Protein AF-0000000066933731 (afdb_homodimer)

Nearest PDB structures (foldseek):
  3h0v-assembly1_A  TM=4.315E-01  e=3.312E+00  Homo sapiens
  4esq-assembly1_A  TM=1.982E-01  e=7.495E-01  Mycobacterium tuberculosis H37Rv
  1jen-assembly2_C  TM=2.421E-01  e=1.575E+00  Homo sapiens
  3epb-assembly1_A  TM=2.401E-01  e=2.350E+00  Homo sapiens
  3epa-assembly1_A  TM=2.433E-01  e=2.790E+00  Homo sapiens

Structure (mmCIF, N/CA/C/O backbone):
data_AF-0000000066933731-model_v1
#
loop_
_entity.id
_entity.type
_entity.pdbx_description
1 polymer 'Uncharacterized protein'
#
loop_
_atom_site.group_PDB
_atom_site.id
_atom_site.type_symbol
_atom_site.label_atom_id
_atom_site.label_alt_id
_atom_site.label_comp_id
_atom_site.label_asym_id
_atom_site.label_entity_id
_atom_site.label_seq_id
_atom_site.pdbx_PDB_ins_code
_atom_site.Cartn_x
_atom_site.Cartn_y
_atom_site.Cartn_z
_atom_site.occupancy
_atom_site.B_iso_or_equiv
_atom_site.auth_seq_id
_atom_site.auth_comp_id
_atom_site.auth_asym_id
_atom_site.auth_atom_id
_atom_site.pdbx_PDB_model_num
ATOM 1 N N . MET A 1 1 ? 88.062 23.391 -10.117 1 23.89 1 MET A N 1
ATOM 2 C CA . MET A 1 1 ? 87.875 22.625 -8.883 1 23.89 1 MET A CA 1
ATOM 3 C C . MET A 1 1 ? 86.75 21.609 -9.016 1 23.89 1 MET A C 1
ATOM 5 O O . MET A 1 1 ? 85.625 21.953 -9.406 1 23.89 1 MET A O 1
ATOM 9 N N . SER A 1 2 ? 86.938 20.266 -9.242 1 25.58 2 SER A N 1
ATOM 10 C CA . SER A 1 2 ? 86.312 19.156 -9.953 1 25.58 2 SER A CA 1
ATOM 11 C C . SER A 1 2 ? 85.062 18.672 -9.242 1 25.58 2 SER A C 1
ATOM 13 O O . SER A 1 2 ? 84 18.453 -9.875 1 25.58 2 SER A O 1
ATOM 15 N N . ASP A 1 3 ? 85.125 18.172 -7.93 1 26.16 3 ASP A N 1
ATOM 16 C CA . ASP A 1 3 ? 84.812 16.781 -7.621 1 26.16 3 ASP A CA 1
ATOM 17 C C . ASP A 1 3 ? 83.312 16.609 -7.328 1 26.16 3 ASP A C 1
ATOM 19 O O . ASP A 1 3 ? 82.75 15.508 -7.422 1 26.16 3 ASP A O 1
ATOM 23 N N . ASP A 1 4 ? 82.625 17.344 -6.473 1 31.41 4 ASP A N 1
ATOM 24 C CA . ASP A 1 4 ? 81.75 16.891 -5.383 1 31.41 4 ASP A CA 1
ATOM 25 C C . ASP A 1 4 ? 80.375 16.578 -5.895 1 31.41 4 ASP A C 1
ATOM 27 O O . ASP A 1 4 ? 79.375 17.234 -5.496 1 31.41 4 ASP A O 1
ATOM 31 N N . SER A 1 5 ? 80 16.625 -7.16 1 34.44 5 SER A N 1
ATOM 32 C CA . SER A 1 5 ? 78.688 16.594 -7.789 1 34.44 5 SER A CA 1
ATOM 33 C C . SER A 1 5 ? 77.938 15.312 -7.449 1 34.44 5 SER A C 1
ATOM 35 O O . SER A 1 5 ? 76.75 15.133 -7.852 1 34.44 5 SER A O 1
ATOM 37 N N . SER A 1 6 ? 78.75 14.227 -7.07 1 32.62 6 SER A N 1
ATOM 38 C CA . SER A 1 6 ? 78.312 12.836 -7.297 1 32.62 6 SER A CA 1
ATOM 39 C C . SER A 1 6 ? 77.125 12.469 -6.469 1 32.62 6 SER A C 1
ATOM 41 O O . SER A 1 6 ? 76.438 11.469 -6.75 1 32.62 6 SER A O 1
ATOM 43 N N . TYR A 1 7 ? 77.062 12.922 -5.168 1 32.31 7 TYR A N 1
ATOM 44 C CA . TYR A 1 7 ? 76.438 12.164 -4.078 1 32.31 7 TYR A CA 1
ATOM 45 C C . TYR A 1 7 ? 74.938 12.094 -4.223 1 32.31 7 TYR A C 1
ATOM 47 O O . TYR A 1 7 ? 74.25 11.367 -3.48 1 32.31 7 TYR A O 1
ATOM 55 N N . LEU A 1 8 ? 74.188 13.016 -4.887 1 32.25 8 LEU A N 1
ATOM 56 C CA . LEU A 1 8 ? 72.75 13.227 -4.664 1 32.25 8 LEU A CA 1
ATOM 57 C C . LEU A 1 8 ? 71.938 12.062 -5.199 1 32.25 8 LEU A C 1
ATOM 59 O O . LEU A 1 8 ? 70.75 11.898 -4.844 1 32.25 8 LEU A O 1
ATOM 63 N N . SER A 1 9 ? 72.375 11.367 -6.277 1 28.97 9 SER A N 1
ATOM 64 C CA . SER A 1 9 ? 71.5 10.594 -7.09 1 28.97 9 SER A CA 1
ATOM 65 C C . SER A 1 9 ? 70.938 9.391 -6.316 1 28.97 9 SER A C 1
ATOM 67 O O . SER A 1 9 ? 70 8.727 -6.766 1 28.97 9 SER A O 1
ATOM 69 N N . PHE A 1 10 ? 71.75 8.766 -5.488 1 27.58 10 PHE A N 1
ATOM 70 C CA . PHE A 1 10 ? 71.625 7.34 -5.223 1 27.58 10 PHE A CA 1
ATOM 71 C C . PHE A 1 10 ? 70.312 7.047 -4.512 1 27.58 10 PHE A C 1
ATOM 73 O O . PHE A 1 10 ? 69.688 6.004 -4.734 1 27.58 10 PHE A O 1
ATOM 80 N N . LEU A 1 11 ? 70.062 7.754 -3.385 1 31.59 11 LEU A N 1
ATOM 81 C CA . LEU A 1 11 ? 69.312 7.227 -2.258 1 31.59 11 LEU A CA 1
ATOM 82 C C . LEU A 1 11 ? 67.875 6.953 -2.656 1 31.59 11 LEU A C 1
ATOM 84 O O . LEU A 1 11 ? 67 6.797 -1.795 1 31.59 11 LEU A O 1
ATOM 88 N N . GLU A 1 12 ? 67.312 6.852 -3.945 1 25.39 12 GLU A N 1
ATOM 89 C CA . GLU A 1 12 ? 66.062 6.555 -4.547 1 25.39 12 GLU A CA 1
ATOM 90 C C . GLU A 1 12 ? 65.562 5.16 -4.156 1 25.39 12 GLU A C 1
ATOM 92 O O . GLU A 1 12 ? 64.375 4.957 -3.922 1 25.39 12 GLU A O 1
ATOM 97 N N . LYS A 1 13 ? 66.375 4.098 -4.512 1 28.25 13 LYS A N 1
ATOM 98 C CA . LYS A 1 13 ? 65.812 2.811 -4.855 1 28.25 13 LYS A CA 1
ATOM 99 C C . LYS A 1 13 ? 65.25 2.119 -3.619 1 28.25 13 LYS A C 1
ATOM 101 O O . LYS A 1 13 ? 64.5 1.154 -3.734 1 28.25 13 LYS A O 1
ATOM 106 N N . ALA A 1 14 ? 65.875 2.236 -2.48 1 25.55 14 ALA A N 1
ATOM 107 C CA . ALA A 1 14 ? 65.938 1.062 -1.616 1 25.55 14 ALA A CA 1
ATOM 108 C C . ALA A 1 14 ? 64.562 0.652 -1.141 1 25.55 14 ALA A C 1
ATOM 110 O O . ALA A 1 14 ? 64.312 -0.514 -0.812 1 25.55 14 ALA A O 1
ATOM 111 N N . ASN A 1 15 ? 63.844 1.474 -0.437 1 27.91 15 ASN A N 1
ATOM 112 C CA . ASN A 1 15 ? 62.938 0.948 0.578 1 27.91 15 ASN A CA 1
ATOM 113 C C . ASN A 1 15 ? 61.812 0.162 -0.049 1 27.91 15 ASN A C 1
ATOM 115 O O . ASN A 1 15 ? 60.781 0.737 -0.402 1 27.91 15 ASN A O 1
ATOM 119 N N . ALA A 1 16 ? 62.156 -0.701 -0.909 1 26.31 16 ALA A N 1
ATOM 120 C CA . ALA A 1 16 ? 61.281 -1.605 -1.653 1 26.31 16 ALA A CA 1
ATOM 121 C C . ALA A 1 16 ? 60.594 -2.604 -0.721 1 26.31 16 ALA A C 1
ATOM 123 O O . ALA A 1 16 ? 61.25 -3.52 -0.206 1 26.31 16 ALA A O 1
ATOM 124 N N . ASN A 1 17 ? 60.094 -2.244 0.545 1 27.77 17 ASN A N 1
ATOM 125 C CA . ASN A 1 17 ? 59.469 -3.33 1.302 1 27.77 17 ASN A CA 1
ATOM 126 C C . ASN A 1 17 ? 58.656 -4.242 0.404 1 27.77 17 ASN A C 1
ATOM 128 O O . ASN A 1 17 ? 57.812 -3.768 -0.363 1 27.77 17 ASN A O 1
ATOM 132 N N . PRO A 1 18 ? 59.094 -5.512 0.264 1 26.67 18 PRO A N 1
ATOM 133 C CA . PRO A 1 18 ? 58.531 -6.645 -0.482 1 26.67 18 PRO A CA 1
ATOM 134 C C . PRO A 1 18 ? 57.094 -6.938 -0.115 1 26.67 18 PRO A C 1
ATOM 136 O O . PRO A 1 18 ? 56.594 -8.016 -0.423 1 26.67 18 PRO A O 1
ATOM 139 N N . LYS A 1 19 ? 56.562 -6.207 0.899 1 25.7 19 LYS A N 1
ATOM 140 C CA . LYS A 1 19 ? 55.344 -6.887 1.278 1 25.7 19 LYS A CA 1
ATOM 141 C C . LYS A 1 19 ? 54.594 -7.398 0.049 1 25.7 19 LYS A C 1
ATOM 143 O O . LYS A 1 19 ? 54.125 -6.609 -0.786 1 25.7 19 LYS A O 1
ATOM 148 N N . ALA A 1 20 ? 54.969 -8.547 -0.394 1 23.16 20 ALA A N 1
ATOM 149 C CA . ALA A 1 20 ? 54.5 -9.57 -1.312 1 23.16 20 ALA A CA 1
ATOM 150 C C . ALA A 1 20 ? 52.969 -9.648 -1.307 1 23.16 20 ALA A C 1
ATOM 152 O O . ALA A 1 20 ? 52.312 -9.273 -0.323 1 23.16 20 ALA A O 1
ATOM 153 N N . GLY A 1 21 ? 52.312 -10.172 -2.52 1 23.02 21 GLY A N 1
ATOM 154 C CA . GLY A 1 21 ? 51.125 -10.227 -3.367 1 23.02 21 GLY A CA 1
ATOM 155 C C . GLY A 1 21 ? 50.031 -11.094 -2.797 1 23.02 21 GLY A C 1
ATOM 156 O O . GLY A 1 21 ? 49.094 -11.5 -3.518 1 23.02 21 GLY A O 1
ATOM 157 N N . GLN A 1 22 ? 50.344 -11.625 -1.582 1 24.38 22 GLN A N 1
ATOM 158 C CA . GLN A 1 22 ? 49.438 -12.75 -1.413 1 24.38 22 GLN A CA 1
ATOM 159 C C . GLN A 1 22 ? 48 -12.328 -1.632 1 24.38 22 GLN A C 1
ATOM 161 O O . GLN A 1 22 ? 47.5 -11.43 -0.948 1 24.38 22 GLN A O 1
ATOM 166 N N . THR A 1 23 ? 47.688 -12.383 -2.875 1 23.38 23 THR A N 1
ATOM 167 C CA . THR A 1 23 ? 46.281 -12.25 -3.314 1 23.38 23 THR A CA 1
ATOM 168 C C . THR A 1 23 ? 45.375 -13.109 -2.451 1 23.38 23 THR A C 1
ATOM 170 O O . THR A 1 23 ? 45.531 -14.328 -2.369 1 23.38 23 THR A O 1
ATOM 173 N N . LEU A 1 24 ? 45.375 -12.828 -1.158 1 22.88 24 LEU A N 1
ATOM 174 C CA . LEU A 1 24 ? 44.312 -13.523 -0.436 1 22.88 24 LEU A CA 1
ATOM 175 C C . LEU A 1 24 ? 43.062 -13.672 -1.31 1 22.88 24 LEU A C 1
ATOM 177 O O . LEU A 1 24 ? 42.562 -12.688 -1.85 1 22.88 24 LEU A O 1
ATOM 181 N N . ALA A 1 25 ? 43 -14.805 -1.928 1 21.58 25 ALA A N 1
ATOM 182 C CA . ALA A 1 25 ? 41.844 -15.414 -2.602 1 21.58 25 ALA A CA 1
ATOM 183 C C . ALA A 1 25 ? 40.594 -15.258 -1.774 1 21.58 25 ALA A C 1
ATOM 185 O O . ALA A 1 25 ? 40.5 -15.727 -0.638 1 21.58 25 ALA A O 1
ATOM 186 N N . GLU A 1 26 ? 40.031 -14.062 -1.736 1 23.59 26 GLU A N 1
ATOM 187 C CA . GLU A 1 26 ? 38.688 -13.906 -1.22 1 23.59 26 GLU A CA 1
ATOM 188 C C . GLU A 1 26 ? 37.812 -15.117 -1.568 1 23.59 26 GLU A C 1
ATOM 190 O O . GLU A 1 26 ? 37.688 -15.484 -2.738 1 23.59 26 GLU A O 1
ATOM 195 N N . SER A 1 27 ? 37.938 -16.141 -0.824 1 24.11 27 SER A N 1
ATOM 196 C CA . SER A 1 27 ? 37.031 -17.281 -0.911 1 24.11 27 SER A CA 1
ATOM 197 C C . SER A 1 27 ? 35.625 -16.828 -1.26 1 24.11 27 SER A C 1
ATOM 199 O O . SER A 1 27 ? 35.062 -15.945 -0.608 1 24.11 27 SER A O 1
ATOM 201 N N . GLU A 1 28 ? 35.312 -16.984 -2.539 1 25.2 28 GLU A N 1
ATOM 202 C CA . GLU A 1 28 ? 34 -17 -3.18 1 25.2 28 GLU A CA 1
ATOM 203 C C . GLU A 1 28 ? 32.969 -17.766 -2.338 1 25.2 28 GLU A C 1
ATOM 205 O O . GLU A 1 28 ? 33.094 -18.984 -2.182 1 25.2 28 GLU A O 1
ATOM 210 N N . SER A 1 29 ? 32.875 -17.359 -1.093 1 23.75 29 SER A N 1
ATOM 211 C CA . SER A 1 29 ? 31.734 -18.016 -0.453 1 23.75 29 SER A CA 1
ATOM 212 C C . SER A 1 29 ? 30.609 -18.281 -1.453 1 23.75 29 SER A C 1
ATOM 214 O O . SER A 1 29 ? 30.203 -17.391 -2.191 1 23.75 29 SER A O 1
ATOM 216 N N . THR A 1 30 ? 30.562 -19.516 -1.858 1 25.48 30 THR A N 1
ATOM 217 C CA . THR A 1 30 ? 29.531 -20.203 -2.625 1 25.48 30 THR A CA 1
ATOM 218 C C . THR A 1 30 ? 28.141 -19.766 -2.18 1 25.48 30 THR A C 1
ATOM 220 O O . THR A 1 30 ? 27.672 -20.172 -1.115 1 25.48 30 THR A O 1
ATOM 223 N N . SER A 1 31 ? 27.969 -18.484 -2.033 1 24.88 31 SER A N 1
ATOM 224 C CA . SER A 1 31 ? 26.578 -18.078 -1.953 1 24.88 31 SER A CA 1
ATOM 225 C C . SER A 1 31 ? 25.703 -18.922 -2.863 1 24.88 31 SER A C 1
ATOM 227 O O . SER A 1 31 ? 25.922 -18.984 -4.074 1 24.88 31 SER A O 1
ATOM 229 N N . GLN A 1 32 ? 25.312 -20.031 -2.334 1 23.52 32 GLN A N 1
ATOM 230 C CA . GLN A 1 32 ? 24.266 -20.781 -3.021 1 23.52 32 GLN A CA 1
ATOM 231 C C . GLN A 1 32 ? 23.297 -19.859 -3.754 1 23.52 32 GLN A C 1
ATOM 233 O O . GLN A 1 32 ? 22.703 -18.969 -3.146 1 23.52 32 GLN A O 1
ATOM 238 N N . ARG A 1 33 ? 23.578 -19.578 -4.957 1 26.7 33 ARG A N 1
ATOM 239 C CA . ARG A 1 33 ? 22.672 -19.031 -5.957 1 26.7 33 ARG A CA 1
ATOM 240 C C . ARG A 1 33 ? 21.25 -19.531 -5.746 1 26.7 33 ARG A C 1
ATOM 242 O O . ARG A 1 33 ? 20.969 -20.719 -5.961 1 26.7 33 ARG A O 1
ATOM 249 N N . ARG A 1 34 ? 20.703 -19.156 -4.625 1 26.27 34 ARG A N 1
ATOM 250 C CA . ARG A 1 34 ? 19.266 -19.359 -4.738 1 26.27 34 ARG A CA 1
ATOM 251 C C . ARG A 1 34 ? 18.797 -19.172 -6.176 1 26.27 34 ARG A C 1
ATOM 253 O O . ARG A 1 34 ? 19.016 -18.125 -6.777 1 26.27 34 ARG A O 1
ATOM 260 N N . SER A 1 35 ? 18.922 -20.125 -6.852 1 28.41 35 SER A N 1
ATOM 261 C CA . SER A 1 35 ? 18.172 -20.078 -8.109 1 28.41 35 SER A CA 1
ATOM 262 C C . SER A 1 35 ? 16.812 -19.438 -7.914 1 28.41 35 SER A C 1
ATOM 264 O O . SER A 1 35 ? 15.844 -20.125 -7.555 1 28.41 35 SER A O 1
ATOM 266 N N . ARG A 1 36 ? 16.625 -18.562 -6.969 1 31.52 36 ARG A N 1
ATOM 267 C CA . ARG A 1 36 ? 15.469 -17.719 -7.238 1 31.52 36 ARG A CA 1
ATOM 268 C C . ARG A 1 36 ? 15.297 -17.484 -8.734 1 31.52 36 ARG A C 1
ATOM 270 O O . ARG A 1 36 ? 16.203 -16.969 -9.398 1 31.52 36 ARG A O 1
ATOM 277 N N . LEU A 1 37 ? 14.656 -18.156 -9.375 1 35.34 37 LEU A N 1
ATOM 278 C CA . LEU A 1 37 ? 14.234 -17.5 -10.609 1 35.34 37 LEU A CA 1
ATOM 279 C C . LEU A 1 37 ? 13.969 -16.016 -10.375 1 35.34 37 LEU A C 1
ATOM 281 O O . LEU A 1 37 ? 13.297 -15.648 -9.414 1 35.34 37 LEU A O 1
ATOM 285 N N . ASP A 1 38 ? 14.891 -15.086 -10.359 1 35.91 38 ASP A N 1
ATOM 286 C CA . ASP A 1 38 ? 14.516 -13.688 -10.547 1 35.91 38 ASP A CA 1
ATOM 287 C C . ASP A 1 38 ? 13.055 -13.562 -10.969 1 35.91 38 ASP A C 1
ATOM 289 O O . ASP A 1 38 ? 12.617 -14.219 -11.922 1 35.91 38 ASP A O 1
ATOM 293 N N . PRO A 1 39 ? 12.086 -13.469 -10.156 1 37.56 39 PRO A N 1
ATOM 294 C CA . PRO A 1 39 ? 10.938 -13.047 -10.961 1 37.56 39 PRO A CA 1
ATOM 295 C C . PRO A 1 39 ? 11.344 -12.461 -12.312 1 37.56 39 PRO A C 1
ATOM 297 O O . PRO A 1 39 ? 10.539 -11.812 -12.977 1 37.56 39 PRO A O 1
ATOM 300 N N . THR A 1 40 ? 12.555 -11.922 -12.516 1 35.94 40 THR A N 1
ATOM 301 C CA . THR A 1 40 ? 13.039 -11.344 -13.766 1 35.94 40 THR A CA 1
ATOM 302 C C . THR A 1 40 ? 12.586 -12.172 -14.961 1 35.94 40 THR A C 1
ATOM 304 O O . THR A 1 40 ? 11.953 -11.656 -15.875 1 35.94 40 THR A O 1
ATOM 307 N N . SER A 1 41 ? 13.758 -12.625 -15.867 1 38.88 41 SER A N 1
ATOM 308 C CA . SER A 1 41 ? 13.93 -12.992 -17.266 1 38.88 41 SER A CA 1
ATOM 309 C C . SER A 1 41 ? 13.438 -14.406 -17.531 1 38.88 41 SER A C 1
ATOM 311 O O . SER A 1 41 ? 14.172 -15.375 -17.312 1 38.88 41 SER A O 1
ATOM 313 N N . SER A 1 42 ? 12.672 -15.141 -16.719 1 42.25 42 SER A N 1
ATOM 314 C CA . SER A 1 42 ? 12.211 -16.312 -17.438 1 42.25 42 SER A CA 1
ATOM 315 C C . SER A 1 42 ? 12.375 -16.156 -18.953 1 42.25 42 SER A C 1
ATOM 317 O O . SER A 1 42 ? 11.922 -15.164 -19.531 1 42.25 42 SER A O 1
ATOM 319 N N . SER A 1 43 ? 13.43 -16.484 -19.25 1 48.56 43 SER A N 1
ATOM 320 C CA . SER A 1 43 ? 13.562 -16.562 -20.703 1 48.56 43 SER A CA 1
ATOM 321 C C . SER A 1 43 ? 12.219 -16.828 -21.359 1 48.56 43 SER A C 1
ATOM 323 O O . SER A 1 43 ? 11.484 -17.734 -20.953 1 48.56 43 SER A O 1
ATOM 325 N N . SER A 1 44 ? 11.586 -15.703 -21.656 1 62.09 44 SER A N 1
ATOM 326 C CA . SER A 1 44 ? 10.398 -15.773 -22.516 1 62.09 44 SER A CA 1
ATOM 327 C C . SER A 1 44 ? 10.297 -17.125 -23.203 1 62.09 44 SER A C 1
ATOM 329 O O . SER A 1 44 ? 9.195 -17.641 -23.422 1 62.09 44 SER A O 1
ATOM 331 N N . ASP A 1 45 ? 11.516 -17.781 -23.219 1 75.62 45 ASP A N 1
ATOM 332 C CA . ASP A 1 45 ? 11.414 -19 -24 1 75.62 45 ASP A CA 1
ATOM 333 C C . ASP A 1 45 ? 10.953 -20.172 -23.141 1 75.62 45 ASP A C 1
ATOM 335 O O . ASP A 1 45 ? 10.32 -21.109 -23.641 1 75.62 45 ASP A O 1
ATOM 339 N N . ALA A 1 46 ? 11.18 -20.062 -21.781 1 83.56 46 ALA A N 1
ATOM 340 C CA . ALA A 1 46 ? 10.852 -21.188 -20.922 1 83.56 46 ALA A CA 1
ATOM 341 C C . ALA A 1 46 ? 9.406 -21.109 -20.438 1 83.56 46 ALA A C 1
ATOM 343 O O . ALA A 1 46 ? 8.852 -22.094 -19.953 1 83.56 46 ALA A O 1
ATOM 344 N N . LEU A 1 47 ? 8.867 -20.016 -20.75 1 90.94 47 LEU A N 1
ATOM 345 C CA . LEU A 1 47 ? 7.488 -19.844 -20.281 1 90.94 47 LEU A CA 1
ATOM 346 C C . LEU A 1 47 ? 6.52 -20.594 -21.188 1 90.94 47 LEU A C 1
ATOM 348 O O . LEU A 1 47 ? 6.66 -20.562 -22.422 1 90.94 47 LEU A O 1
ATOM 352 N N . PRO A 1 48 ? 5.625 -21.297 -20.516 1 92.81 48 PRO A N 1
ATOM 353 C CA . PRO A 1 48 ? 4.551 -21.828 -21.344 1 92.81 48 PRO A CA 1
ATOM 354 C C . PRO A 1 48 ? 3.867 -20.75 -22.188 1 92.81 48 PRO A C 1
ATOM 356 O O . PRO A 1 48 ? 3.812 -19.594 -21.781 1 92.81 48 PRO A O 1
ATOM 359 N N . ALA A 1 49 ? 3.352 -21.203 -23.328 1 92.25 49 ALA A N 1
ATOM 360 C CA . ALA A 1 49 ? 2.773 -20.281 -24.312 1 92.25 49 ALA A CA 1
ATOM 361 C C . ALA A 1 49 ? 1.656 -19.453 -23.688 1 92.25 49 ALA A C 1
ATOM 363 O O . ALA A 1 49 ? 1.518 -18.266 -24 1 92.25 49 ALA A O 1
ATOM 364 N N . SER A 1 50 ? 0.836 -20.016 -22.828 1 94.94 50 SER A N 1
ATOM 365 C CA . SER A 1 50 ? -0.322 -19.328 -22.25 1 94.94 50 SER A CA 1
ATOM 366 C C . SER A 1 50 ? 0.105 -18.188 -21.344 1 94.94 50 SER A C 1
ATOM 368 O O . SER A 1 50 ? -0.697 -17.297 -21.047 1 94.94 50 SER A O 1
ATOM 370 N N . LEU A 1 51 ? 1.361 -18.156 -20.938 1 96.38 51 LEU A N 1
ATOM 371 C CA . LEU A 1 51 ? 1.806 -17.141 -20 1 96.38 51 LEU A CA 1
ATOM 372 C C . LEU A 1 51 ? 2.682 -16.094 -20.688 1 96.38 51 LEU A C 1
ATOM 374 O O . LEU A 1 51 ? 3.131 -15.133 -20.047 1 96.38 51 LEU A O 1
ATOM 378 N N . LYS A 1 52 ? 3 -16.281 -21.938 1 92.62 52 LYS A N 1
ATOM 379 C CA . LYS A 1 52 ? 3.799 -15.32 -22.703 1 92.62 52 LYS A CA 1
ATOM 380 C C . LYS A 1 52 ? 2.982 -14.086 -23.062 1 92.62 52 LYS A C 1
ATOM 382 O O . LYS A 1 52 ? 3.537 -13 -23.25 1 92.62 52 LYS A O 1
ATOM 387 N N . ALA A 1 53 ? 1.605 -14.227 -23.125 1 90.69 53 ALA A N 1
ATOM 388 C CA . ALA A 1 53 ? 0.732 -13.102 -23.453 1 90.69 53 ALA A CA 1
ATOM 389 C C . ALA A 1 53 ? -0.399 -12.977 -22.438 1 90.69 53 ALA A C 1
ATOM 391 O O . ALA A 1 53 ? -1.547 -13.312 -22.719 1 90.69 53 ALA A O 1
ATOM 392 N N . LEU A 1 54 ? -0.012 -12.375 -21.328 1 95.81 54 LEU A N 1
ATOM 393 C CA . LEU A 1 54 ? -1.022 -12.219 -20.297 1 95.81 54 LEU A CA 1
ATOM 394 C C . LEU A 1 54 ? -1.94 -11.039 -20.594 1 95.81 54 LEU A C 1
ATOM 396 O O . LEU A 1 54 ? -1.539 -10.102 -21.281 1 95.81 54 LEU A O 1
ATOM 400 N N . PRO A 1 55 ? -3.205 -11.195 -20.141 1 95.62 55 PRO A N 1
ATOM 401 C CA . PRO A 1 55 ? -4.086 -10.031 -20.297 1 95.62 55 PRO A CA 1
ATOM 402 C C . PRO A 1 55 ? -3.539 -8.781 -19.625 1 95.62 55 PRO A C 1
ATOM 404 O O . PRO A 1 55 ? -2.799 -8.867 -18.641 1 95.62 55 PRO A O 1
ATOM 407 N N . ASP A 1 56 ? -3.994 -7.676 -20.234 1 95.12 56 ASP A N 1
ATOM 408 C CA . ASP A 1 56 ? -3.578 -6.387 -19.688 1 95.12 56 ASP A CA 1
ATOM 409 C C . ASP A 1 56 ? -4.504 -5.953 -18.547 1 95.12 56 ASP A C 1
ATOM 411 O O . ASP A 1 56 ? -5.266 -4.992 -18.703 1 95.12 56 ASP A O 1
ATOM 415 N N . VAL A 1 57 ? -4.547 -6.652 -17.453 1 96.69 57 VAL A N 1
ATOM 416 C CA . VAL A 1 57 ? -5.32 -6.332 -16.266 1 96.69 57 VAL A CA 1
ATOM 417 C C . VAL A 1 57 ? -4.387 -6.195 -15.062 1 96.69 57 VAL A C 1
ATOM 419 O O . VAL A 1 57 ? -3.318 -6.809 -15.023 1 96.69 57 VAL A O 1
ATOM 422 N N . THR A 1 58 ? -4.797 -5.383 -14.164 1 96.75 58 THR A N 1
ATOM 423 C CA . THR A 1 58 ? -4.035 -5.195 -12.93 1 96.75 58 THR A CA 1
ATOM 424 C C . THR A 1 58 ? -4.852 -5.637 -11.719 1 96.75 58 THR A C 1
ATOM 426 O O . THR A 1 58 ? -6.086 -5.566 -11.734 1 96.75 58 THR A O 1
ATOM 429 N N . TYR A 1 59 ? -4.168 -6.117 -10.75 1 97.06 59 TYR A N 1
ATOM 430 C CA . TYR A 1 59 ? -4.789 -6.344 -9.453 1 97.06 59 TYR A CA 1
ATOM 431 C C . TYR A 1 59 ? -4.871 -5.051 -8.648 1 97.06 59 TYR A C 1
ATOM 433 O O . TYR A 1 59 ? -3.865 -4.355 -8.484 1 97.06 59 TYR A O 1
ATOM 441 N N . THR A 1 60 ? -6.055 -4.723 -8.188 1 94.5 60 THR A N 1
ATOM 442 C CA . THR A 1 60 ? -6.266 -3.516 -7.395 1 94.5 60 THR A CA 1
ATOM 443 C C . THR A 1 60 ? -6.445 -3.859 -5.918 1 94.5 60 THR A C 1
ATOM 445 O O . THR A 1 60 ? -7.402 -4.547 -5.551 1 94.5 60 THR A O 1
ATOM 448 N N . SER A 1 61 ? -5.523 -3.35 -5.051 1 93.5 61 SER A N 1
ATOM 449 C CA . SER A 1 61 ? -5.637 -3.469 -3.6 1 93.5 61 SER A CA 1
ATOM 450 C C . SER A 1 61 ? -5.957 -2.125 -2.957 1 93.5 61 SER A C 1
ATOM 452 O O . SER A 1 61 ? -5.559 -1.075 -3.469 1 93.5 61 SER A O 1
ATOM 454 N N . GLU A 1 62 ? -6.793 -2.166 -1.934 1 90.12 62 GLU A N 1
ATOM 455 C CA . GLU A 1 62 ? -7.188 -0.964 -1.207 1 90.12 62 GLU A CA 1
ATOM 456 C C . GLU A 1 62 ? -6.699 -1.006 0.238 1 90.12 62 GLU A C 1
ATOM 458 O O . GLU A 1 62 ? -6.68 -2.068 0.861 1 90.12 62 GLU A O 1
ATOM 463 N N . THR A 1 63 ? -6.242 0.114 0.76 1 91.06 63 THR A N 1
ATOM 464 C CA . THR A 1 63 ? -5.895 0.281 2.166 1 91.06 63 THR A CA 1
ATOM 465 C C . THR A 1 63 ? -6.633 1.474 2.77 1 91.06 63 THR A C 1
ATOM 467 O O . THR A 1 63 ? -6.812 2.498 2.107 1 91.06 63 THR A O 1
ATOM 470 N N . ASP A 1 64 ? -7.094 1.221 3.959 1 93.31 64 ASP A N 1
ATOM 471 C CA . ASP A 1 64 ? -7.762 2.287 4.699 1 93.31 64 ASP A CA 1
ATOM 472 C C . ASP A 1 64 ? -6.945 2.709 5.914 1 93.31 64 ASP A C 1
ATOM 474 O O . ASP A 1 64 ? -6.445 1.862 6.66 1 93.31 64 ASP A O 1
ATOM 478 N N . SER A 1 65 ? -6.793 4.016 6.086 1 95.19 65 SER A N 1
ATOM 479 C CA . SER A 1 65 ? -6.074 4.543 7.242 1 95.19 65 SER A CA 1
ATOM 480 C C . SER A 1 65 ? -6.852 5.672 7.906 1 95.19 65 SER A C 1
ATOM 482 O O . SER A 1 65 ? -7.441 6.512 7.223 1 95.19 65 SER A O 1
ATOM 484 N N . PRO A 1 66 ? -6.875 5.652 9.219 1 95.81 66 PRO A N 1
ATOM 485 C CA . PRO A 1 66 ? -7.551 6.746 9.914 1 95.81 66 PRO A CA 1
ATOM 486 C C . PRO A 1 66 ? -6.766 8.055 9.867 1 95.81 66 PRO A C 1
ATOM 488 O O . PRO A 1 66 ? -5.602 8.062 9.461 1 95.81 66 PRO A O 1
ATOM 491 N N . PHE A 1 67 ? -7.477 9.109 10.195 1 97.69 67 PHE A N 1
ATOM 492 C CA . PHE A 1 67 ? -6.809 10.375 10.469 1 97.69 67 PHE A CA 1
ATOM 493 C C . PHE A 1 67 ? -6.441 10.477 11.945 1 97.69 67 PHE A C 1
ATOM 495 O O . PHE A 1 67 ? -7.289 10.289 12.812 1 97.69 67 PHE A O 1
ATOM 502 N N . GLU A 1 68 ? -5.223 10.773 12.148 1 96.75 68 GLU A N 1
ATOM 503 C CA . GLU A 1 68 ? -4.719 10.914 13.508 1 96.75 68 GLU A CA 1
ATOM 504 C C . GLU A 1 68 ? -4.211 12.328 13.773 1 96.75 68 GLU A C 1
ATOM 506 O O . GLU A 1 68 ? -3.545 12.922 12.922 1 96.75 68 GLU A O 1
ATOM 511 N N . PRO A 1 69 ? -4.52 12.852 14.914 1 97.5 69 PRO A N 1
ATOM 512 C CA . PRO A 1 69 ? -4.031 14.195 15.203 1 97.5 69 PRO A CA 1
ATOM 513 C C . PRO A 1 69 ? -2.508 14.266 15.32 1 97.5 69 PRO A C 1
ATOM 515 O O . PRO A 1 69 ? -1.879 13.297 15.758 1 97.5 69 PRO A O 1
ATOM 518 N N . VAL A 1 70 ? -1.944 15.406 14.922 1 96.69 70 VAL A N 1
ATOM 519 C CA . VAL A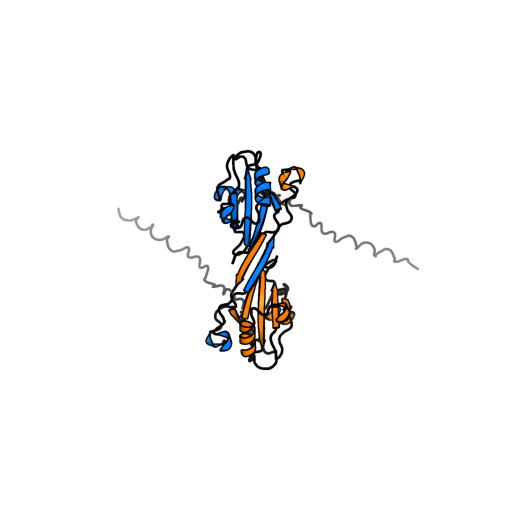 1 70 ? -0.507 15.633 15.039 1 96.69 70 VAL A CA 1
ATOM 520 C C . VAL A 1 70 ? -0.241 17.094 15.391 1 96.69 70 VAL A C 1
ATOM 522 O O . VAL A 1 70 ? -1.04 17.969 15.062 1 96.69 70 VAL A O 1
ATOM 525 N N . LEU A 1 71 ? 0.855 17.328 16.016 1 95 71 LEU A N 1
ATOM 526 C CA . LEU A 1 71 ? 1.309 18.672 16.328 1 95 71 LEU A CA 1
ATOM 527 C C . LEU A 1 71 ? 2.83 18.766 16.266 1 95 71 LEU A C 1
ATOM 529 O O . LE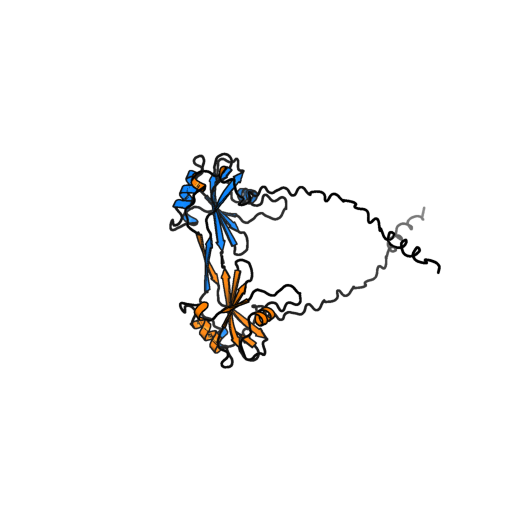U A 1 71 ? 3.527 17.797 16.594 1 95 71 LEU A O 1
ATOM 533 N N . PHE A 1 72 ? 3.354 19.875 15.891 1 94.38 72 PHE A N 1
ATOM 534 C CA . PHE A 1 72 ? 4.777 20.188 15.836 1 94.38 72 PHE A CA 1
ATOM 535 C C . PHE A 1 72 ? 5.055 21.547 16.469 1 94.38 72 PHE A C 1
ATOM 537 O O . PHE A 1 72 ? 4.281 22.5 16.281 1 94.38 72 PHE A O 1
ATOM 544 N N . ASN A 1 73 ? 6.113 21.562 17.141 1 93.12 73 ASN A N 1
ATOM 545 C CA . ASN A 1 73 ? 6.555 22.891 17.547 1 93.12 73 ASN A CA 1
ATOM 546 C C . ASN A 1 73 ? 6.91 23.75 16.344 1 93.12 73 ASN A C 1
ATOM 548 O O . ASN A 1 73 ? 7.68 23.328 15.477 1 93.12 73 ASN A O 1
ATOM 552 N N . TYR A 1 74 ? 6.363 24.844 16.344 1 93.5 74 TYR A N 1
ATOM 553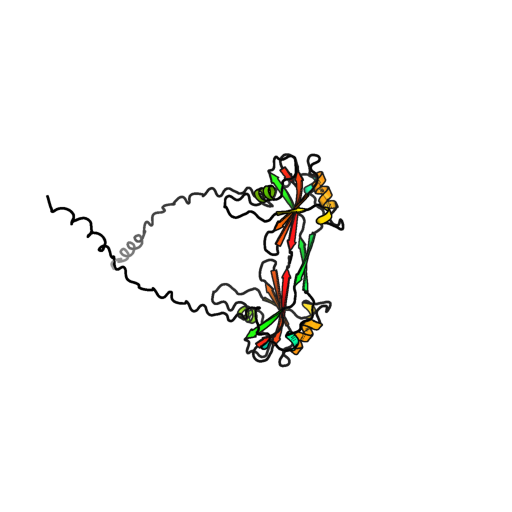 C CA . TYR A 1 74 ? 6.527 25.719 15.195 1 93.5 74 TYR A CA 1
ATOM 554 C C . TYR A 1 74 ? 6.203 27.172 15.555 1 93.5 74 TYR A C 1
ATOM 556 O O . TYR A 1 74 ? 5.172 27.453 16.172 1 93.5 74 TYR A O 1
ATOM 564 N N . SER A 1 75 ? 7.055 28.141 15.18 1 92.69 75 SER A N 1
ATOM 565 C CA . SER A 1 75 ? 6.883 29.531 15.594 1 92.69 75 SER A CA 1
ATOM 566 C C . SER A 1 75 ? 6.516 30.422 14.414 1 92.69 75 SER A C 1
ATOM 568 O O . SER A 1 75 ? 6.312 31.625 14.578 1 92.69 75 SER A O 1
ATOM 570 N N . GLY A 1 76 ? 6.414 29.828 13.289 1 92.62 76 GLY A N 1
ATOM 571 C CA . GLY A 1 76 ? 6.074 30.625 12.117 1 92.62 76 GLY A CA 1
ATOM 572 C C . GLY A 1 76 ? 4.609 31.016 12.07 1 92.62 76 GLY A C 1
ATOM 573 O O . GLY A 1 76 ? 3.766 30.359 12.695 1 92.62 76 GLY A O 1
ATOM 574 N N . SER A 1 77 ? 4.34 32.125 11.289 1 93.5 77 SER A N 1
ATOM 575 C CA . SER A 1 77 ? 2.969 32.594 11.133 1 93.5 77 SER A CA 1
ATOM 576 C C . SER A 1 77 ? 2.32 32 9.875 1 93.5 77 SER A C 1
ATOM 578 O O . SER A 1 77 ? 1.098 32.062 9.727 1 93.5 77 SER A O 1
ATOM 580 N N . GLU A 1 78 ? 3.105 31.594 8.961 1 96.25 78 GLU A N 1
ATOM 581 C CA . GLU A 1 78 ? 2.639 30.938 7.746 1 96.25 78 GLU A CA 1
ATOM 582 C C . GLU A 1 78 ? 3.008 29.469 7.742 1 96.25 78 GLU A C 1
ATOM 584 O O . GLU A 1 78 ? 3.908 29.047 8.469 1 96.25 78 GLU A O 1
ATOM 589 N N . LEU A 1 79 ? 2.279 28.75 6.922 1 98.19 79 LEU A N 1
ATOM 590 C CA . LEU A 1 79 ? 2.609 27.344 6.793 1 98.19 79 LEU A CA 1
ATOM 591 C C . LEU A 1 79 ? 3.994 27.156 6.184 1 98.19 79 LEU A C 1
ATOM 593 O O . LEU A 1 79 ? 4.371 27.891 5.262 1 98.19 79 LEU A O 1
ATOM 597 N N . PRO A 1 80 ? 4.742 26.234 6.645 1 97.56 80 PRO A N 1
ATOM 598 C CA . PRO A 1 80 ? 6.109 26.062 6.152 1 97.56 80 PRO A CA 1
ATOM 599 C C . PRO A 1 80 ? 6.152 25.562 4.711 1 97.56 80 PRO A C 1
ATOM 601 O O . PRO A 1 80 ? 5.215 24.906 4.25 1 97.56 80 PRO A O 1
ATOM 604 N N . LYS A 1 81 ? 7.289 25.875 4.078 1 97.25 81 LYS A N 1
ATOM 605 C CA . LYS A 1 81 ? 7.582 25.25 2.791 1 97.25 81 LYS A CA 1
ATOM 606 C C . LYS A 1 81 ? 7.957 23.781 2.967 1 97.25 81 LYS A C 1
ATOM 608 O O . LYS A 1 81 ? 8.273 23.344 4.074 1 97.25 81 LYS A O 1
ATOM 613 N N . PRO A 1 82 ? 7.855 23.047 1.828 1 97.19 82 PRO A N 1
ATOM 614 C CA . PRO A 1 82 ? 8.133 21.609 1.922 1 97.19 82 PRO A CA 1
ATOM 615 C C . PRO A 1 82 ? 9.469 21.297 2.588 1 97.19 82 PRO A C 1
ATOM 617 O O . PRO A 1 82 ? 9.555 20.422 3.441 1 97.19 82 PRO A O 1
ATOM 620 N N . GLU A 1 83 ? 10.531 21.984 2.279 1 92.94 83 GLU A N 1
ATOM 621 C CA . GLU A 1 83 ? 11.844 21.719 2.865 1 92.94 83 GLU A CA 1
ATOM 622 C C . GLU A 1 83 ? 11.844 22 4.367 1 92.94 83 GLU A C 1
ATOM 624 O O . GLU A 1 83 ? 12.461 21.266 5.141 1 92.94 83 GLU A O 1
ATOM 629 N N . GLU A 1 84 ? 11.242 23.031 4.758 1 93.25 84 GLU A N 1
ATOM 630 C CA . GLU A 1 84 ? 11.133 23.375 6.172 1 93.25 84 GLU A CA 1
ATOM 631 C C . GLU A 1 84 ? 10.359 22.312 6.938 1 93.25 84 GLU A C 1
ATOM 633 O O . GLU A 1 84 ? 10.75 21.922 8.039 1 93.25 84 GLU A O 1
ATOM 638 N N . PHE A 1 85 ? 9.281 21.859 6.332 1 96 85 PHE A N 1
ATOM 639 C CA . PHE A 1 85 ? 8.484 20.828 7 1 96 85 PHE A CA 1
ATOM 640 C C . PHE A 1 85 ? 9.266 19.531 7.121 1 96 85 PHE A C 1
ATOM 642 O O . PHE A 1 85 ? 9.18 18.844 8.141 1 96 85 PHE A O 1
ATOM 649 N N . ALA A 1 86 ? 9.922 19.156 6.07 1 93.88 86 ALA A N 1
ATOM 650 C CA . ALA A 1 86 ? 10.766 17.969 6.137 1 93.88 86 ALA A CA 1
ATOM 651 C C . ALA A 1 86 ? 11.688 18.016 7.352 1 93.88 86 ALA A C 1
ATOM 653 O O . ALA A 1 86 ? 11.914 17 8.008 1 93.88 86 ALA A O 1
ATOM 654 N N . ASN A 1 87 ? 12.188 19.141 7.691 1 90.12 87 ASN A N 1
ATOM 655 C CA . ASN A 1 87 ? 13.086 19.297 8.828 1 90.12 87 ASN A CA 1
ATOM 656 C C . ASN A 1 87 ? 12.352 19.109 10.156 1 90.12 87 ASN A C 1
ATOM 658 O O . ASN A 1 87 ? 12.953 18.688 11.141 1 90.12 87 ASN A O 1
ATOM 662 N N . LEU A 1 88 ? 11.078 19.438 10.125 1 91.12 88 LEU A N 1
ATOM 663 C CA . LEU A 1 88 ? 10.289 19.25 11.336 1 91.12 88 LEU A CA 1
ATOM 664 C C . LEU A 1 88 ? 10.008 17.781 11.586 1 91.12 88 LEU A C 1
ATOM 666 O O . LEU A 1 88 ? 9.875 17.344 12.742 1 91.12 88 LEU A O 1
ATOM 670 N N . LEU A 1 89 ? 9.789 16.969 10.562 1 90.94 89 LEU A N 1
ATOM 671 C CA . LEU A 1 89 ? 9.492 15.547 10.664 1 90.94 89 LEU A CA 1
ATOM 672 C C . LEU A 1 89 ? 10.703 14.773 11.172 1 90.94 89 LEU A C 1
ATOM 674 O O . LEU A 1 89 ? 10.555 13.859 11.984 1 90.94 89 LEU A O 1
ATOM 678 N N . LEU A 1 90 ? 11.672 14.75 10.516 1 76.12 90 LEU A N 1
ATOM 679 C CA . LEU A 1 90 ? 12.93 14.133 10.914 1 76.12 90 LEU A CA 1
ATOM 680 C C . LEU A 1 90 ? 13.961 15.188 11.281 1 76.12 90 LEU A C 1
ATOM 682 O O . LEU A 1 90 ? 14.758 15.609 10.438 1 76.12 90 LEU A O 1
ATOM 686 N N . PRO A 1 91 ? 13.633 15.719 12.531 1 62.94 91 PRO A N 1
ATOM 687 C CA . PRO A 1 91 ? 14.648 16.719 12.852 1 62.94 91 PRO A CA 1
ATOM 688 C C . PRO A 1 91 ? 16.078 16.188 12.695 1 62.94 91 PRO A C 1
ATOM 690 O O . PRO A 1 91 ? 16.453 15.242 13.375 1 62.94 91 PRO A O 1
ATOM 693 N N . THR A 1 92 ? 16.406 15.484 11.883 1 48.03 92 THR A N 1
ATOM 694 C CA . THR A 1 92 ? 17.688 14.82 11.672 1 48.03 92 THR A CA 1
ATOM 695 C C . THR A 1 92 ? 18.844 15.766 11.977 1 48.03 92 THR A C 1
ATOM 697 O O . THR A 1 92 ? 18.797 16.938 11.625 1 48.03 92 THR A O 1
ATOM 700 N N . LYS A 1 93 ? 19.688 15.32 12.789 1 47.41 93 LYS A N 1
ATOM 701 C CA . LYS A 1 93 ? 21.141 15.305 12.922 1 47.41 93 LYS A CA 1
ATOM 702 C C . LYS A 1 93 ? 21.812 15.156 11.555 1 47.41 93 LYS A C 1
ATOM 704 O O . LYS A 1 93 ? 22.953 15.57 11.367 1 47.41 93 LYS A O 1
ATOM 709 N N . SER A 1 94 ? 21.609 13.719 10.766 1 46.31 94 SER A N 1
ATOM 710 C CA . SER A 1 94 ? 22.578 13.18 9.805 1 46.31 94 SER A CA 1
ATOM 711 C C . SER A 1 94 ? 22.391 13.805 8.43 1 46.31 94 SER A C 1
ATOM 713 O O . SER A 1 94 ? 21.281 14.211 8.07 1 46.31 94 SER A O 1
ATOM 715 N N . GLY A 1 95 ? 23.234 14.156 7.785 1 47.25 95 GLY A N 1
ATOM 716 C CA . GLY A 1 95 ? 23.547 14.578 6.43 1 47.25 95 GLY A CA 1
ATOM 717 C C . GLY A 1 95 ? 22.625 13.984 5.387 1 47.25 95 GLY A C 1
ATOM 718 O O . GLY A 1 95 ? 22.828 14.18 4.188 1 47.25 95 GLY A O 1
ATOM 719 N N . ASP A 1 96 ? 21.906 12.852 5.656 1 56.12 96 ASP A N 1
ATOM 720 C CA . ASP A 1 96 ? 21.188 12.203 4.566 1 56.12 96 ASP A CA 1
ATOM 721 C C . ASP A 1 96 ? 19.844 12.875 4.32 1 56.12 96 ASP A C 1
ATOM 723 O O . ASP A 1 96 ? 19.188 13.312 5.262 1 56.12 96 ASP A O 1
ATOM 727 N N . GLY A 1 97 ? 19.625 13.57 3.311 1 63.34 97 GLY A N 1
ATOM 728 C CA . GLY A 1 97 ? 18.484 14.305 2.779 1 63.34 97 GLY A CA 1
ATOM 729 C C . GLY A 1 97 ? 17.156 13.859 3.355 1 63.34 97 GLY A C 1
ATOM 730 O O . GLY A 1 97 ? 17 12.695 3.74 1 63.34 97 GLY A O 1
ATOM 731 N N . GLY A 1 98 ? 16.422 14.68 4.176 1 71.69 98 GLY A N 1
ATOM 732 C CA . GLY A 1 98 ? 15.086 14.469 4.715 1 71.69 98 GLY A CA 1
ATOM 733 C C . GLY A 1 98 ? 14.148 13.797 3.734 1 71.69 98 GLY A C 1
ATOM 734 O O . GLY A 1 98 ? 14.516 13.539 2.588 1 71.69 98 GLY A O 1
ATOM 735 N N . PRO A 1 99 ? 13.039 13.398 4.242 1 86.19 99 PRO A N 1
ATOM 736 C CA . PRO A 1 99 ? 12.055 12.82 3.316 1 86.19 99 PRO A CA 1
ATOM 737 C C . PRO A 1 99 ? 11.672 13.789 2.197 1 86.19 99 PRO A C 1
ATOM 739 O O . PRO A 1 99 ? 11.789 15.008 2.357 1 86.19 99 PRO A O 1
ATOM 742 N N . VAL A 1 100 ? 11.398 13.203 1.111 1 93.62 100 VAL A N 1
ATOM 743 C CA . VAL A 1 100 ? 10.836 13.992 0.022 1 93.62 100 VAL A CA 1
ATOM 744 C C . VAL A 1 100 ? 9.438 14.477 0.404 1 93.62 100 VAL A C 1
ATOM 746 O O . VAL A 1 100 ? 8.57 13.672 0.754 1 93.62 100 VAL A O 1
ATOM 749 N N . VAL A 1 101 ? 9.242 15.828 0.401 1 97.19 101 VAL A N 1
ATOM 750 C CA . VAL A 1 101 ? 7.973 16.438 0.779 1 97.19 101 VAL A CA 1
ATOM 751 C C . VAL A 1 101 ? 7.434 17.266 -0.386 1 97.19 101 VAL A C 1
ATOM 753 O O . VAL A 1 101 ? 8.18 18.016 -1.026 1 97.19 101 VAL A O 1
ATOM 756 N N . GLU A 1 102 ? 6.145 17.047 -0.714 1 98.19 102 GLU A N 1
ATOM 757 C CA . GLU A 1 102 ? 5.418 17.859 -1.69 1 98.19 102 GLU A CA 1
ATOM 758 C C . GLU A 1 102 ? 4.238 18.578 -1.046 1 98.19 102 GLU A C 1
ATOM 760 O O . GLU A 1 102 ? 3.533 18 -0.214 1 98.19 102 GLU A O 1
ATOM 765 N N . GLU A 1 103 ? 4.07 19.797 -1.376 1 98.62 103 GLU A N 1
ATOM 766 C CA . GLU A 1 103 ? 2.91 20.562 -0.92 1 98.62 103 GLU A CA 1
ATOM 767 C C . GLU A 1 103 ? 1.732 20.391 -1.877 1 98.62 103 GLU A C 1
ATOM 769 O O . GLU A 1 103 ? 1.894 20.5 -3.094 1 98.62 103 GLU A O 1
ATOM 774 N N . LEU A 1 104 ? 0.589 20.188 -1.314 1 98.69 104 LEU A N 1
ATOM 775 C CA . LEU A 1 104 ? -0.651 20.078 -2.074 1 98.69 104 LEU A CA 1
ATOM 776 C C . LEU A 1 104 ? -1.715 21.016 -1.511 1 98.69 104 LEU A C 1
ATOM 778 O O . LEU A 1 104 ? -1.706 21.328 -0.317 1 98.69 104 LEU A O 1
ATOM 782 N N . SER A 1 105 ? -2.625 21.359 -2.387 1 98.5 105 SER A N 1
ATOM 783 C CA . SER A 1 105 ? -3.852 21.984 -1.895 1 98.5 105 SER A CA 1
ATOM 784 C C . SER A 1 105 ? -4.816 20.938 -1.345 1 98.5 105 SER A C 1
ATOM 786 O O . SER A 1 105 ? -4.691 19.75 -1.646 1 98.5 105 SER A O 1
ATOM 788 N N . VAL A 1 106 ? -5.781 21.406 -0.628 1 98.44 106 VAL A N 1
ATOM 789 C CA . VAL A 1 106 ? -6.84 20.516 -0.151 1 98.44 106 VAL A CA 1
ATOM 790 C C . VAL A 1 106 ? -7.598 19.938 -1.34 1 98.44 106 VAL A C 1
ATOM 792 O O . VAL A 1 106 ? -7.957 18.75 -1.334 1 98.44 106 VAL A O 1
ATOM 795 N N . GLY A 1 107 ? -7.828 20.703 -2.342 1 98.31 107 GLY A N 1
ATOM 796 C CA . GLY A 1 107 ? -8.531 20.234 -3.529 1 98.31 107 GLY A CA 1
ATOM 797 C C . GLY A 1 107 ? -7.77 19.172 -4.297 1 98.31 107 GLY A C 1
ATOM 798 O O . GLY A 1 107 ? -8.375 18.266 -4.887 1 98.31 107 GLY A O 1
ATOM 799 N N . ASP A 1 108 ? -6.477 19.266 -4.395 1 98 108 ASP A N 1
ATOM 800 C CA . ASP A 1 108 ? -5.66 18.25 -5.039 1 98 108 ASP A CA 1
ATOM 801 C C . ASP A 1 108 ? -5.68 16.938 -4.246 1 98 108 ASP A C 1
ATOM 803 O O . ASP A 1 108 ? -5.711 15.852 -4.824 1 98 108 ASP A O 1
ATOM 807 N N . PHE A 1 109 ? -5.703 17.047 -2.992 1 97.62 109 PHE A N 1
ATOM 808 C CA . PHE A 1 109 ? -5.715 15.906 -2.092 1 97.62 109 PHE A CA 1
ATOM 809 C C . PHE A 1 109 ? -7.078 15.227 -2.105 1 97.62 109 PHE A C 1
ATOM 811 O O . PHE A 1 109 ? -7.164 13.992 -2.094 1 97.62 109 PHE A O 1
ATOM 818 N N . ASP A 1 110 ? -7.996 16.047 -2.109 1 97.88 110 ASP A N 1
ATOM 819 C CA . ASP A 1 110 ? -9.367 15.562 -1.979 1 97.88 110 ASP A CA 1
ATOM 820 C C . ASP A 1 110 ? -10.266 16.188 -3.043 1 97.88 110 ASP A C 1
ATOM 822 O O . ASP A 1 110 ? -11.156 16.969 -2.727 1 97.88 110 ASP A O 1
ATOM 826 N N . PRO A 1 111 ? -10.164 15.719 -4.242 1 97.38 111 PRO A N 1
ATOM 827 C CA . PRO A 1 111 ? -10.891 16.344 -5.355 1 97.38 111 PRO A CA 1
ATOM 828 C C . PRO A 1 111 ? -12.406 16.188 -5.23 1 97.38 111 PRO A C 1
ATOM 830 O O . PRO A 1 111 ? -13.156 17 -5.789 1 97.38 111 PRO A O 1
ATOM 833 N N . ARG A 1 112 ? -12.875 15.242 -4.473 1 96.75 112 ARG A N 1
ATOM 834 C CA . ARG A 1 112 ? -14.312 14.992 -4.371 1 96.75 112 ARG A CA 1
ATOM 835 C C . ARG A 1 112 ? -14.875 15.57 -3.076 1 96.75 112 ARG A C 1
ATOM 837 O O . ARG A 1 112 ? -16.062 15.422 -2.795 1 96.75 112 ARG A O 1
ATOM 844 N N . GLY A 1 113 ? -14.031 16.016 -2.203 1 97.38 113 GLY A N 1
ATOM 845 C CA . GLY A 1 113 ? -14.469 16.641 -0.961 1 97.38 113 GLY A CA 1
ATOM 846 C C . GLY A 1 113 ? -14.93 15.625 0.074 1 97.38 113 GLY A C 1
ATOM 847 O O . GLY A 1 113 ? -15.789 15.938 0.902 1 97.38 113 GLY A O 1
ATOM 848 N N . GLN A 1 114 ? -14.391 14.492 -0.021 1 97.38 114 GLN A N 1
ATOM 849 C CA . GLN A 1 114 ? -14.82 13.406 0.854 1 97.38 114 GLN A CA 1
ATOM 850 C C . GLN A 1 114 ? -14.414 13.672 2.301 1 97.38 114 GLN A C 1
ATOM 852 O O . GLN A 1 114 ? -15.062 13.188 3.23 1 97.38 114 GLN A O 1
ATOM 857 N N . TYR A 1 115 ? -13.391 14.422 2.482 1 98.25 115 TYR A N 1
ATOM 858 C CA . TYR A 1 115 ? -12.836 14.594 3.818 1 98.25 115 TYR A CA 1
ATOM 859 C C . TYR A 1 115 ? -13.031 16.031 4.309 1 98.25 115 TYR A C 1
ATOM 861 O O . TYR A 1 115 ? -12.219 16.531 5.082 1 98.25 115 TYR A O 1
ATOM 869 N N . GLY A 1 116 ? -14.07 16.656 3.912 1 98.19 116 GLY A N 1
ATOM 870 C CA . GLY A 1 116 ? -14.359 18.031 4.254 1 98.19 116 GLY A CA 1
ATOM 871 C C . GLY A 1 116 ? -14.43 18.281 5.75 1 98.19 116 GLY A C 1
ATOM 872 O O . GLY A 1 116 ? -13.914 19.281 6.242 1 98.19 116 GLY A O 1
ATOM 873 N N . GLU A 1 117 ? -15.094 17.391 6.43 1 98.31 117 GLU A N 1
ATOM 874 C CA . GLU A 1 117 ? -15.219 17.578 7.871 1 98.31 117 GLU A CA 1
ATOM 875 C C . GLU A 1 117 ? -13.852 17.531 8.547 1 98.31 117 GLU A C 1
ATOM 877 O O . GLU A 1 117 ? -13.594 18.281 9.492 1 98.31 117 GLU A O 1
ATOM 882 N N . VAL A 1 118 ? -12.977 16.625 8.172 1 98.56 118 VAL A N 1
ATOM 883 C CA . VAL A 1 118 ? -11.625 16.547 8.703 1 98.56 118 VAL A CA 1
ATOM 884 C C . VAL A 1 118 ? -10.898 17.875 8.484 1 98.56 118 VAL A C 1
ATOM 886 O O . VAL A 1 118 ? -10.297 18.422 9.422 1 98.56 118 VAL A O 1
ATOM 889 N N . VAL A 1 119 ? -10.977 18.375 7.266 1 98.5 119 VAL A N 1
ATOM 890 C CA . VAL A 1 119 ? -10.312 19.625 6.902 1 98.5 119 VAL A CA 1
ATOM 891 C C . VAL A 1 119 ? -10.875 20.766 7.746 1 98.5 119 VAL A C 1
ATOM 893 O O . VAL A 1 119 ? -10.117 21.609 8.234 1 98.5 119 VAL A O 1
ATOM 896 N N . GLN A 1 120 ? -12.164 20.797 7.988 1 97.75 120 GLN A N 1
ATOM 897 C CA . GLN A 1 120 ? -12.805 21.828 8.797 1 97.75 120 GLN A CA 1
ATOM 898 C C . GLN A 1 120 ? -12.305 21.797 10.234 1 97.75 120 GLN A C 1
ATOM 900 O O . GLN A 1 120 ? -12.07 22.844 10.836 1 97.75 120 GLN A O 1
ATOM 905 N N . ARG A 1 121 ? -12.18 20.594 10.734 1 97.75 121 ARG A N 1
ATOM 906 C CA . ARG A 1 121 ? -11.68 20.469 12.094 1 97.75 121 ARG A CA 1
ATOM 907 C C . ARG A 1 121 ? -10.258 21.016 12.203 1 97.75 121 ARG A C 1
ATOM 909 O O . ARG A 1 121 ? -9.898 21.625 13.211 1 97.75 121 ARG A O 1
ATOM 916 N N . VAL A 1 122 ? -9.438 20.75 11.227 1 98.12 122 VAL A N 1
ATOM 917 C CA . VAL A 1 122 ? -8.078 21.281 11.203 1 98.12 122 VAL A CA 1
ATOM 918 C C . VAL A 1 122 ? -8.117 22.797 11.133 1 98.12 122 VAL A C 1
ATOM 920 O O . VAL A 1 122 ? -7.379 23.484 11.859 1 98.12 122 VAL A O 1
ATOM 923 N N . GLU A 1 123 ? -8.914 23.312 10.258 1 97.69 123 GLU A N 1
ATOM 924 C CA . GLU A 1 123 ? -9.031 24.766 10.133 1 97.69 123 GLU A CA 1
ATOM 925 C C . GLU A 1 123 ? -9.422 25.406 11.461 1 97.69 123 GLU A C 1
ATOM 927 O O . GLU A 1 123 ? -8.875 26.453 11.836 1 97.69 123 GLU A O 1
ATOM 932 N N . GLN A 1 124 ? -10.289 24.828 12.117 1 96.44 124 GLN A N 1
ATOM 933 C CA . GLN A 1 124 ? -10.773 25.344 13.391 1 96.44 124 GLN A CA 1
ATOM 934 C C . GLN A 1 124 ? -9.68 25.328 14.453 1 96.44 124 GLN A C 1
ATOM 936 O O . GLN A 1 124 ? -9.742 26.094 15.422 1 96.44 124 GLN A O 1
ATOM 941 N N . ALA A 1 125 ? -8.773 24.5 14.266 1 96.31 125 ALA A N 1
ATOM 942 C CA . ALA A 1 125 ? -7.672 24.391 15.227 1 96.31 125 ALA A CA 1
ATOM 943 C C . ALA A 1 125 ? -6.672 25.531 15.039 1 96.31 125 ALA A C 1
ATOM 945 O O . ALA A 1 125 ? -5.836 25.766 15.914 1 96.31 125 ALA A O 1
ATOM 946 N N . GLY A 1 126 ? -6.637 26.109 13.898 1 96.06 126 GLY A N 1
ATOM 947 C CA . GLY A 1 126 ? -5.688 27.172 13.57 1 96.06 126 GLY A CA 1
ATOM 948 C C . GLY A 1 126 ? -5.957 28.469 14.305 1 96.06 126 GLY A C 1
ATOM 949 O O . GLY A 1 126 ? -7.074 28.703 14.766 1 96.06 126 GLY A O 1
ATOM 950 N N . LYS A 1 127 ? -4.75 29.156 14.438 1 90.25 127 LYS A N 1
ATOM 951 C CA . LYS A 1 127 ? -4.816 30.516 14.969 1 90.25 127 LYS A CA 1
ATOM 952 C C . LYS A 1 127 ? -4.578 31.547 13.875 1 90.25 127 LYS A C 1
ATOM 954 O O . LYS A 1 127 ? -3.535 31.531 13.211 1 90.25 127 LYS A O 1
ATOM 959 N N . GLY A 1 128 ? -5.621 32.062 13.289 1 80.06 128 GLY A N 1
ATOM 960 C CA . GLY A 1 128 ? -5.406 33.125 12.32 1 80.06 128 GLY A CA 1
ATOM 961 C C . GLY A 1 128 ? -5.883 32.781 10.922 1 80.06 128 GLY A C 1
ATOM 962 O O . GLY A 1 128 ? -6.875 32.062 10.766 1 80.06 128 GLY A O 1
ATOM 963 N N . LYS A 1 129 ? -5.133 33.375 9.922 1 86.81 129 LYS A N 1
ATOM 964 C CA . LYS A 1 129 ? -5.57 33.25 8.531 1 86.81 129 LYS A CA 1
ATOM 965 C C . LYS A 1 129 ? -4.582 32.438 7.715 1 86.81 129 LYS A C 1
ATOM 967 O O . LYS A 1 129 ? -4.41 32.688 6.516 1 86.81 129 LYS A O 1
ATOM 972 N N . ALA A 1 130 ? -3.855 31.469 8.43 1 91.75 130 ALA A N 1
ATOM 973 C CA . ALA A 1 130 ? -2.812 30.75 7.707 1 91.75 130 ALA A CA 1
ATOM 974 C C . ALA A 1 130 ? -3.42 29.75 6.715 1 91.75 130 ALA A C 1
ATOM 976 O O . ALA A 1 130 ? -2.736 29.281 5.805 1 91.75 130 ALA A O 1
ATOM 977 N N . GLY A 1 131 ? -4.688 29.406 6.848 1 96.5 131 GLY A N 1
ATOM 978 C CA . GLY A 1 131 ? -5.309 28.422 5.969 1 96.5 131 GLY A CA 1
ATOM 979 C C . GLY A 1 131 ? -4.863 27 6.254 1 96.5 131 GLY A C 1
ATOM 980 O O . GLY A 1 131 ? -4.402 26.703 7.355 1 96.5 131 GLY A O 1
ATOM 981 N N . VAL A 1 132 ? -5.215 26.109 5.406 1 98.56 132 VAL A N 1
ATOM 982 C CA . VAL A 1 132 ? -4.883 24.703 5.516 1 98.56 132 VAL A CA 1
ATOM 983 C C . VAL A 1 132 ? -4.105 24.25 4.281 1 98.56 132 VAL A C 1
ATOM 985 O O . VAL A 1 132 ? -4.441 24.625 3.156 1 98.56 132 VAL A O 1
ATOM 988 N N . LYS A 1 133 ? -2.977 23.5 4.465 1 98.62 133 LYS A N 1
ATOM 989 C CA . LYS A 1 133 ? -2.234 22.844 3.387 1 98.62 133 LYS A CA 1
ATOM 990 C C . LYS A 1 133 ? -2.014 21.375 3.68 1 98.62 133 LYS A C 1
ATOM 992 O O . LYS A 1 133 ? -2.146 20.938 4.824 1 98.62 133 LYS A O 1
ATOM 997 N N . VAL A 1 134 ? -1.792 20.688 2.607 1 98.94 134 VAL A N 1
ATOM 998 C CA . VAL A 1 134 ? -1.475 19.281 2.719 1 98.94 134 VAL A CA 1
ATOM 999 C C . VAL A 1 134 ? -0.025 19.031 2.305 1 98.94 134 VAL A C 1
ATOM 1001 O O . VAL A 1 134 ? 0.433 19.562 1.289 1 98.94 134 VAL A O 1
ATOM 1004 N N . TYR A 1 135 ? 0.682 18.312 3.162 1 98.81 135 TYR A N 1
ATOM 1005 C CA . TYR A 1 135 ? 2.037 17.875 2.836 1 98.81 135 TYR A CA 1
ATOM 1006 C C . TYR A 1 135 ? 2.086 16.375 2.598 1 98.81 135 TYR A C 1
ATOM 1008 O O . TYR A 1 135 ? 1.75 15.586 3.486 1 98.81 135 TYR A O 1
ATOM 1016 N N . ARG A 1 136 ? 2.42 16.016 1.377 1 98.56 136 ARG A N 1
ATOM 1017 C CA . ARG A 1 136 ? 2.662 14.617 1.01 1 98.56 136 ARG A CA 1
ATOM 1018 C C . ARG A 1 136 ? 4.109 14.227 1.291 1 98.56 136 ARG A C 1
ATOM 1020 O O . ARG A 1 136 ? 5.039 14.812 0.735 1 98.56 136 ARG A O 1
ATOM 1027 N N . VAL A 1 137 ? 4.258 13.258 2.119 1 96.94 137 VAL A N 1
ATOM 1028 C CA . VAL A 1 137 ? 5.59 12.852 2.553 1 96.94 137 VAL A CA 1
ATOM 1029 C C . VAL A 1 137 ? 5.867 11.422 2.1 1 96.94 137 VAL A C 1
ATOM 1031 O O . VAL A 1 137 ? 5.148 10.492 2.477 1 96.94 137 VAL A O 1
ATOM 1034 N N . GLU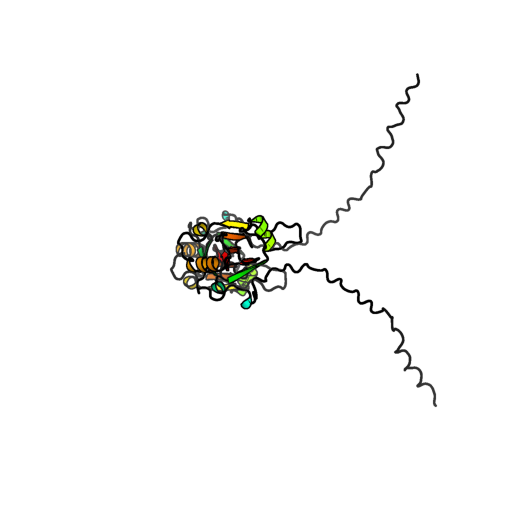 A 1 138 ? 6.914 11.242 1.34 1 94.12 138 GLU A N 1
ATOM 1035 C CA . GLU A 1 138 ? 7.305 9.898 0.919 1 94.12 138 GLU A CA 1
ATOM 1036 C C . GLU A 1 138 ? 8.07 9.18 2.023 1 94.12 138 GLU A C 1
ATOM 1038 O O . GLU A 1 138 ? 9.195 9.562 2.361 1 94.12 138 GLU A O 1
ATOM 1043 N N . MET A 1 139 ? 7.473 8.117 2.51 1 90.06 139 MET A N 1
ATOM 1044 C CA . MET A 1 139 ? 8.094 7.336 3.576 1 90.06 139 MET A CA 1
ATOM 1045 C C . MET A 1 139 ? 8.898 6.176 3.004 1 90.06 139 MET A C 1
ATOM 1047 O O . MET A 1 139 ? 9.852 5.707 3.631 1 90.06 139 MET A O 1
ATOM 1051 N N . SER A 1 140 ? 8.5 5.711 1.906 1 85.06 140 SER A N 1
ATOM 1052 C CA . SER A 1 140 ? 9.164 4.672 1.129 1 85.06 140 SER A CA 1
ATOM 1053 C C . SER A 1 140 ? 8.797 4.762 -0.348 1 85.06 140 SER A C 1
ATOM 1055 O O . SER A 1 140 ? 8.18 5.742 -0.78 1 85.06 140 SER A O 1
ATOM 1057 N N . LYS A 1 141 ? 9.227 3.744 -1.091 1 82.69 141 LYS A N 1
ATOM 1058 C CA . LYS A 1 141 ? 8.898 3.709 -2.514 1 82.69 141 LYS A CA 1
ATOM 1059 C C . LYS A 1 141 ? 7.387 3.67 -2.729 1 82.69 141 LYS A C 1
ATOM 1061 O O . LYS A 1 141 ? 6.879 4.238 -3.695 1 82.69 141 LYS A O 1
ATOM 1066 N N . THR A 1 142 ? 6.602 3.086 -1.753 1 84.62 142 THR A N 1
ATOM 1067 C CA . THR A 1 142 ? 5.18 2.883 -2.01 1 84.62 142 THR A CA 1
ATOM 1068 C C . THR A 1 142 ? 4.336 3.502 -0.898 1 84.62 142 THR A C 1
ATOM 1070 O O . THR A 1 142 ? 3.115 3.602 -1.022 1 84.62 142 THR A O 1
ATOM 1073 N N . ARG A 1 143 ? 5.012 3.857 0.179 1 88.56 143 ARG A N 1
ATOM 1074 C CA . ARG A 1 143 ? 4.258 4.375 1.314 1 88.56 143 ARG A CA 1
ATOM 1075 C C . ARG A 1 143 ? 4.387 5.891 1.417 1 88.56 143 ARG A C 1
ATOM 1077 O O . ARG A 1 143 ? 5.492 6.43 1.306 1 88.56 143 ARG A O 1
ATOM 1084 N N . VAL A 1 144 ? 3.254 6.543 1.624 1 94.12 144 VAL A N 1
ATOM 1085 C CA . VAL A 1 144 ? 3.229 7.992 1.791 1 94.12 144 VAL A CA 1
ATOM 1086 C C . VAL A 1 144 ? 2.359 8.359 2.992 1 94.12 144 VAL A C 1
ATOM 1088 O O . VAL A 1 144 ? 1.449 7.613 3.359 1 94.12 144 VAL A O 1
ATOM 1091 N N . GLU A 1 145 ? 2.709 9.492 3.609 1 96.06 145 GLU A N 1
ATOM 1092 C CA . GLU A 1 145 ? 1.85 10.133 4.598 1 96.06 145 GLU A CA 1
ATOM 1093 C C . GLU A 1 145 ? 1.355 11.484 4.102 1 96.06 145 GLU A C 1
ATOM 1095 O O . GLU A 1 145 ? 2.107 12.234 3.477 1 96.06 145 GLU A O 1
ATOM 1100 N N . TYR A 1 146 ? 0.099 11.719 4.367 1 98.44 146 TYR A N 1
ATOM 1101 C CA . TYR A 1 146 ? -0.486 13.031 4.117 1 98.44 146 TYR A CA 1
ATOM 1102 C C . TYR A 1 146 ? -0.731 13.781 5.422 1 98.44 146 TYR A C 1
ATOM 1104 O O . TYR A 1 146 ? -1.469 13.305 6.285 1 98.44 146 TYR A O 1
ATOM 1112 N N . TYR A 1 147 ? -0.093 14.914 5.527 1 98.56 147 TYR A N 1
ATOM 1113 C CA . TYR A 1 147 ? -0.292 15.812 6.66 1 98.56 147 TYR A CA 1
ATOM 1114 C C . TYR A 1 147 ? -1.183 16.984 6.273 1 98.56 147 TYR A C 1
ATOM 1116 O O . TYR A 1 147 ? -0.827 17.781 5.398 1 98.56 147 TYR A O 1
ATOM 1124 N N . ILE A 1 148 ? -2.293 17.078 6.867 1 98.88 148 ILE A N 1
ATOM 1125 C CA . ILE A 1 148 ? -3.203 18.203 6.707 1 98.88 148 ILE A CA 1
ATOM 1126 C C . ILE A 1 148 ? -3.031 19.172 7.879 1 98.88 148 ILE A C 1
ATOM 1128 O O . ILE A 1 148 ? -3.451 18.875 9 1 98.88 148 ILE A O 1
ATOM 1132 N N . LEU A 1 149 ? -2.449 20.359 7.551 1 98.56 149 LEU A N 1
ATOM 1133 C CA . LEU A 1 149 ? -1.937 21.156 8.664 1 98.56 149 LEU A CA 1
ATOM 1134 C C . LEU A 1 149 ? -2.398 22.609 8.547 1 98.56 149 LEU A C 1
ATOM 1136 O O . LEU A 1 149 ? -2.666 23.094 7.445 1 98.56 149 LEU A O 1
ATOM 1140 N N . THR A 1 150 ? -2.504 23.25 9.664 1 98.56 150 THR A N 1
ATOM 1141 C CA . THR A 1 150 ? -2.637 24.688 9.812 1 98.56 150 THR A CA 1
ATOM 1142 C C . THR A 1 150 ? -1.724 25.203 10.922 1 98.56 150 THR A C 1
ATOM 1144 O O . THR A 1 150 ? -1.025 24.422 11.57 1 98.56 150 THR A O 1
ATOM 1147 N N . VAL A 1 151 ? -1.63 26.5 11.055 1 97.75 151 VAL A N 1
ATOM 1148 C CA . VAL A 1 151 ? -0.783 27.109 12.078 1 97.75 151 VAL A CA 1
ATOM 1149 C C . VAL A 1 151 ? -1.612 27.422 13.32 1 97.75 151 VAL A C 1
ATOM 1151 O O . VAL A 1 151 ? -2.613 28.141 13.242 1 97.75 151 VAL A O 1
ATOM 1154 N N . GLY A 1 152 ? -1.24 26.828 14.43 1 94.81 152 GLY A N 1
ATOM 1155 C CA . GLY A 1 152 ? -1.836 27.156 15.711 1 94.81 152 GLY A CA 1
ATOM 1156 C C . GLY A 1 152 ? -1.016 28.141 16.516 1 94.81 152 GLY A C 1
ATOM 1157 O O . GLY A 1 152 ? -0.26 28.938 15.953 1 94.81 152 GLY A O 1
ATOM 1158 N N . GLU A 1 153 ? -1.363 28.203 17.797 1 90.94 153 GLU A N 1
ATOM 1159 C CA . GLU A 1 153 ? -0.562 29.016 18.703 1 90.94 153 GLU A CA 1
ATOM 1160 C C . GLU A 1 153 ? 0.795 28.375 18.969 1 90.94 153 GLU A C 1
ATOM 1162 O O . GLU A 1 153 ? 0.896 27.438 19.766 1 90.94 153 GLU A O 1
ATOM 1167 N N . ARG A 1 154 ? 1.852 28.797 18.344 1 91.25 154 ARG A N 1
ATOM 1168 C CA . ARG A 1 154 ? 3.234 28.359 18.484 1 91.25 154 ARG A CA 1
ATOM 1169 C C . ARG A 1 154 ? 3.373 26.891 18.078 1 91.25 154 ARG A C 1
ATOM 1171 O O . ARG A 1 154 ? 4.152 26.156 18.688 1 91.25 154 ARG A O 1
ATOM 1178 N N . MET A 1 155 ? 2.547 26.5 17.188 1 94.69 155 MET A N 1
ATOM 1179 C CA . MET A 1 155 ? 2.594 25.109 16.75 1 94.69 155 MET A CA 1
ATOM 1180 C C . MET A 1 155 ? 2.016 24.969 15.344 1 94.69 155 MET A C 1
ATOM 1182 O O . MET A 1 155 ? 1.222 25.797 14.906 1 94.69 155 MET A O 1
ATOM 1186 N N . LEU A 1 156 ? 2.514 24 14.633 1 96.69 156 LEU A N 1
ATOM 1187 C CA . LEU A 1 156 ? 1.769 23.391 13.531 1 96.69 156 LEU A CA 1
ATOM 1188 C C . LEU A 1 156 ? 0.833 22.312 14.039 1 96.69 156 LEU A C 1
ATOM 1190 O O . LEU A 1 156 ? 1.237 21.453 14.844 1 96.69 156 LEU A O 1
ATOM 1194 N N . VAL A 1 157 ? -0.433 22.375 13.578 1 97.25 157 VAL A N 1
ATOM 1195 C CA . VAL A 1 157 ? -1.404 21.438 14.133 1 97.25 157 VAL A CA 1
ATOM 1196 C C . VAL A 1 157 ? -2.303 20.906 13.016 1 97.25 157 VAL A C 1
ATOM 1198 O O . VAL A 1 157 ? -2.633 21.641 12.078 1 97.25 157 VAL A O 1
ATOM 1201 N N . GLY A 1 158 ? -2.705 19.641 13.117 1 98.31 158 GLY A N 1
ATOM 1202 C CA . GLY A 1 158 ? -3.609 19.031 12.156 1 98.31 158 GLY A CA 1
ATOM 1203 C C . GLY A 1 158 ? -3.734 17.531 12.328 1 98.31 158 GLY A C 1
ATOM 1204 O O . GLY A 1 158 ? -3.881 17.031 13.445 1 98.31 158 GLY A O 1
ATOM 1205 N N . VAL A 1 159 ? -3.771 16.875 11.156 1 98.5 159 VAL A N 1
ATOM 1206 C CA . VAL A 1 159 ? -3.928 15.414 11.164 1 98.5 159 VAL A CA 1
ATOM 1207 C C . VAL A 1 159 ? -3 14.789 10.133 1 98.5 159 VAL A C 1
ATOM 1209 O O . VAL A 1 159 ? -2.527 15.469 9.219 1 98.5 159 VAL A O 1
ATOM 1212 N N . VAL A 1 160 ? -2.725 13.508 10.344 1 98.12 160 VAL A N 1
ATOM 1213 C CA . VAL A 1 160 ? -1.94 12.719 9.398 1 98.12 160 VAL A CA 1
ATOM 1214 C C . VAL A 1 160 ? -2.68 11.43 9.062 1 98.12 160 VAL A C 1
ATOM 1216 O O . VAL A 1 160 ? -3.381 10.867 9.914 1 98.12 160 VAL A O 1
ATOM 1219 N N . THR A 1 161 ? -2.637 11.055 7.84 1 97.25 161 THR A N 1
ATOM 1220 C CA . THR A 1 161 ? -3.1 9.75 7.383 1 97.25 161 THR A CA 1
ATOM 1221 C C . THR A 1 161 ? -2.078 9.117 6.445 1 97.25 161 THR A C 1
ATOM 1223 O O . THR A 1 161 ? -1.157 9.781 5.973 1 97.25 161 THR A O 1
ATOM 1226 N N . LYS A 1 162 ? -2.268 7.875 6.207 1 94.62 162 LYS A N 1
ATOM 1227 C CA . LYS A 1 162 ? -1.297 7.109 5.434 1 94.62 162 LYS A CA 1
ATOM 1228 C C . LYS A 1 162 ? -1.914 6.594 4.137 1 94.62 162 LYS A C 1
ATOM 1230 O O . LYS A 1 162 ? -3.123 6.359 4.066 1 94.62 162 LYS A O 1
ATOM 1235 N N . ALA A 1 163 ? -1.066 6.438 3.146 1 93.81 163 ALA A N 1
ATOM 1236 C CA . ALA A 1 163 ? -1.492 5.895 1.86 1 93.81 163 ALA A CA 1
ATOM 1237 C C . ALA A 1 163 ? -0.401 5.023 1.244 1 93.81 163 ALA A C 1
ATOM 1239 O O . ALA A 1 163 ? 0.769 5.121 1.622 1 93.81 163 ALA A O 1
ATOM 1240 N N . VAL A 1 164 ? -0.774 4.121 0.488 1 88.94 164 VAL A N 1
ATOM 1241 C CA . VAL A 1 164 ? 0.126 3.342 -0.357 1 88.94 164 VAL A CA 1
ATOM 1242 C C . VAL A 1 164 ? -0.054 3.75 -1.817 1 88.94 164 VAL A C 1
ATOM 1244 O O . VAL A 1 164 ? -1.181 3.82 -2.314 1 88.94 164 VAL A O 1
ATOM 1247 N N . GLU A 1 165 ? 1.079 4.105 -2.428 1 83.88 165 GLU A N 1
ATOM 1248 C CA . GLU A 1 165 ? 1.068 4.527 -3.826 1 83.88 165 GLU A CA 1
ATOM 1249 C C . GLU A 1 165 ? 1.976 3.641 -4.676 1 83.88 165 GLU A C 1
ATOM 1251 O O . GLU A 1 165 ? 2.971 3.109 -4.18 1 83.88 165 GLU A O 1
ATOM 1256 N N . SER A 1 166 ? 1.512 3.031 -5.84 1 74.75 166 SER A N 1
ATOM 1257 C CA . SER A 1 166 ? 2.316 2.203 -6.73 1 74.75 166 SER A CA 1
ATOM 1258 C C . SER A 1 166 ? 3.072 3.057 -7.746 1 74.75 166 SER A C 1
ATOM 1260 O O . SER A 1 166 ? 2.607 4.133 -8.125 1 74.75 166 SER A O 1
ATOM 1262 N N . MET B 1 1 ? 35.906 -46.219 67.5 1 27 1 MET B N 1
ATOM 1263 C CA . MET B 1 1 ? 35.281 -46.156 66.188 1 27 1 MET B CA 1
ATOM 1264 C C . MET B 1 1 ? 35.188 -44.719 65.688 1 27 1 MET B C 1
ATOM 1266 O O . MET B 1 1 ? 34.5 -43.906 66.25 1 27 1 MET B O 1
ATOM 1270 N N . SER B 1 2 ? 36.312 -44.031 65.25 1 29.81 2 SER B N 1
ATOM 1271 C CA . SER B 1 2 ? 36.938 -42.719 65 1 29.81 2 SER B CA 1
ATOM 1272 C C . SER B 1 2 ? 36.281 -42.031 63.812 1 29.81 2 SER B C 1
ATOM 1274 O O . SER B 1 2 ? 36.062 -42.656 62.781 1 29.81 2 SER B O 1
ATOM 1276 N N . ASP B 1 3 ? 35.375 -40.906 64.062 1 33.09 3 ASP B N 1
ATOM 1277 C CA . ASP B 1 3 ? 34.406 -40 63.438 1 33.09 3 ASP B CA 1
ATOM 1278 C C . ASP B 1 3 ? 35.031 -39.156 62.344 1 33.09 3 ASP B C 1
ATOM 1280 O O . ASP B 1 3 ? 35.75 -38.188 62.625 1 33.09 3 ASP B O 1
ATOM 1284 N N . ASP B 1 4 ? 35.531 -39.625 61.188 1 34.72 4 ASP B N 1
ATOM 1285 C CA . ASP B 1 4 ? 36.25 -39.25 60 1 34.72 4 ASP B CA 1
ATOM 1286 C C . ASP B 1 4 ? 35.562 -38.125 59.219 1 34.72 4 ASP B C 1
ATOM 1288 O O . ASP B 1 4 ? 35.781 -37.938 58.031 1 34.72 4 ASP B O 1
ATOM 1292 N N . SER B 1 5 ? 34.438 -37.5 59.75 1 35 5 SER B N 1
ATOM 1293 C CA . SER B 1 5 ? 33.438 -36.688 59.062 1 35 5 SER B CA 1
ATOM 1294 C C . SER B 1 5 ? 34.062 -35.406 58.531 1 35 5 SER B C 1
ATOM 1296 O O . SER B 1 5 ? 33.469 -34.719 57.719 1 35 5 SER B O 1
ATOM 1298 N N . SER B 1 6 ? 35.094 -34.844 59.188 1 34.56 6 SER B N 1
ATOM 1299 C CA . SER B 1 6 ? 35.344 -33.406 59.25 1 34.56 6 SER B CA 1
ATOM 1300 C C . SER B 1 6 ? 35.781 -32.875 57.906 1 34.56 6 SER B C 1
ATOM 1302 O O . SER B 1 6 ? 35.844 -31.656 57.688 1 34.56 6 SER B O 1
ATOM 1304 N N . TYR B 1 7 ? 36.594 -33.625 57.125 1 32.84 7 TYR B N 1
ATOM 1305 C CA . TYR B 1 7 ? 37.594 -33.094 56.188 1 32.84 7 TYR B CA 1
ATOM 1306 C C . TYR B 1 7 ? 36.906 -32.375 55.031 1 32.84 7 TYR B C 1
ATOM 1308 O O . TYR B 1 7 ? 37.531 -31.578 54.344 1 32.84 7 TYR B O 1
ATOM 1316 N N . LEU B 1 8 ? 35.688 -32.781 54.562 1 34.19 8 LEU B N 1
ATOM 1317 C CA . LEU B 1 8 ? 35.25 -32.562 53.156 1 34.19 8 LEU B CA 1
ATOM 1318 C C . LEU B 1 8 ? 34.844 -31.109 52.938 1 34.19 8 LEU B C 1
ATOM 1320 O O . LEU B 1 8 ? 34.5 -30.719 51.844 1 34.19 8 LEU B O 1
ATOM 1324 N N . SER B 1 9 ? 34.625 -30.266 53.938 1 30.89 9 SER B N 1
ATOM 1325 C CA . SER B 1 9 ? 33.906 -29 53.812 1 30.89 9 SER B CA 1
ATOM 1326 C C . SER B 1 9 ? 34.656 -28 52.969 1 30.89 9 SER B C 1
ATOM 1328 O O . SER B 1 9 ? 34.125 -26.969 52.562 1 30.89 9 SER B O 1
ATOM 1330 N N . PHE B 1 10 ? 36 -27.953 53.031 1 31.94 10 PHE B N 1
ATOM 1331 C CA . PHE B 1 10 ? 36.75 -26.734 52.75 1 31.94 10 PHE B CA 1
ATOM 1332 C C . PHE B 1 10 ? 36.594 -26.297 51.312 1 31.94 10 PHE B C 1
ATOM 1334 O O . PHE B 1 10 ? 36.625 -25.109 51 1 31.94 10 PHE B O 1
ATOM 1341 N N . LEU B 1 11 ? 36.812 -27.234 50.375 1 33.47 11 LEU B N 1
ATOM 1342 C CA . LEU B 1 11 ? 37.219 -26.953 49 1 33.47 11 LEU B CA 1
ATOM 1343 C C . LEU B 1 11 ? 36.156 -26.109 48.281 1 33.47 11 LEU B C 1
ATOM 1345 O O . LEU B 1 11 ? 36.25 -25.906 47.062 1 33.47 11 LEU B O 1
ATOM 1349 N N . GLU B 1 12 ? 34.969 -25.719 48.719 1 27.44 12 GLU B N 1
ATOM 1350 C CA . GLU B 1 12 ? 33.844 -25.125 48 1 27.44 12 GLU B CA 1
ATOM 1351 C C . GLU B 1 12 ? 34.188 -23.688 47.594 1 27.44 12 GLU B C 1
ATOM 1353 O O . GLU B 1 12 ? 33.656 -23.203 46.594 1 27.44 12 GLU B O 1
ATOM 1358 N N . LYS B 1 13 ? 34.781 -22.875 48.469 1 31.61 13 LYS B N 1
ATOM 1359 C CA . LYS B 1 13 ? 34.594 -21.438 48.344 1 31.61 13 LYS B CA 1
ATOM 1360 C C . LYS B 1 13 ? 35.406 -20.875 47.156 1 31.61 13 LYS B C 1
ATOM 1362 O O . LYS B 1 13 ? 35.312 -19.688 46.844 1 31.61 13 LYS B O 1
ATOM 1367 N N . ALA B 1 14 ? 36.438 -21.547 46.656 1 27.27 14 ALA B N 1
ATOM 1368 C CA . ALA B 1 14 ? 37.5 -20.797 46.031 1 27.27 14 ALA B CA 1
ATOM 1369 C C . ALA B 1 14 ? 37 -20.016 44.812 1 27.27 14 ALA B C 1
ATOM 1371 O O . ALA B 1 14 ? 37.594 -19.016 44.406 1 27.27 14 ALA B O 1
ATOM 1372 N N . ASN B 1 15 ? 36.375 -20.625 43.844 1 28.8 15 ASN B N 1
ATOM 1373 C CA . ASN B 1 15 ? 36.5 -20.172 42.469 1 28.8 15 ASN B CA 1
ATOM 1374 C C . ASN B 1 15 ? 35.812 -18.828 42.25 1 28.8 15 ASN B C 1
ATOM 1376 O O . ASN B 1 15 ? 34.625 -18.781 41.906 1 28.8 15 ASN B O 1
ATOM 1380 N N . ALA B 1 16 ? 35.938 -17.969 43.125 1 27.72 16 ALA B N 1
ATOM 1381 C CA . ALA B 1 16 ? 35.312 -16.625 43.188 1 27.72 16 ALA B CA 1
ATOM 1382 C C . ALA B 1 16 ? 35.906 -15.711 42.125 1 27.72 16 ALA B C 1
ATOM 1384 O O . ALA B 1 16 ? 37.062 -15.297 42.219 1 27.72 16 ALA B O 1
ATOM 1385 N N . ASN B 1 17 ? 36.156 -16.125 40.812 1 29.2 17 ASN B N 1
ATOM 1386 C CA . ASN B 1 17 ? 36.781 -15.156 39.906 1 29.2 17 ASN B CA 1
ATOM 1387 C C . ASN B 1 17 ? 36.094 -13.789 40.031 1 29.2 17 ASN B C 1
ATOM 1389 O O . ASN B 1 17 ? 34.875 -13.68 39.969 1 29.2 17 ASN B O 1
ATOM 1393 N N . PRO B 1 18 ? 36.875 -12.789 40.562 1 27.61 18 PRO B N 1
ATOM 1394 C CA . PRO B 1 18 ? 36.531 -11.375 40.75 1 27.61 18 PRO B CA 1
ATOM 1395 C C . PRO B 1 18 ? 36.094 -10.688 39.438 1 27.61 18 PRO B C 1
ATOM 1397 O O . PRO B 1 18 ? 36.125 -9.461 39.344 1 27.61 18 PRO B O 1
ATOM 1400 N N . LYS B 1 19 ? 35.781 -11.422 38.406 1 26.78 19 LYS B N 1
ATOM 1401 C CA . LYS B 1 19 ? 35.531 -10.57 37.25 1 26.78 19 LYS B CA 1
ATOM 1402 C C . LYS B 1 19 ? 34.844 -9.281 37.625 1 26.78 19 LYS B C 1
ATOM 1404 O O . LYS B 1 19 ? 33.719 -9.32 38.188 1 26.78 19 LYS B O 1
ATOM 1409 N N . ALA B 1 20 ? 35.625 -8.25 37.938 1 24.31 20 ALA B N 1
ATOM 1410 C CA . ALA B 1 20 ? 35.594 -6.805 38.156 1 24.31 20 ALA B CA 1
ATOM 1411 C C . ALA B 1 20 ? 34.562 -6.145 37.219 1 24.31 20 ALA B C 1
ATOM 1413 O O . ALA B 1 20 ? 34.531 -6.441 36.031 1 24.31 20 ALA B O 1
ATOM 1414 N N . GLY B 1 21 ? 33.469 -5.539 37.719 1 24.52 21 GLY B N 1
ATOM 1415 C CA . GLY B 1 21 ? 32.219 -4.875 37.438 1 24.52 21 GLY B CA 1
ATOM 1416 C C . GLY B 1 21 ? 32.375 -3.58 36.656 1 24.52 21 GLY B C 1
ATOM 1417 O O . GLY B 1 21 ? 31.734 -2.576 36.969 1 24.52 21 GLY B O 1
ATOM 1418 N N . GLN B 1 22 ? 33.625 -3.451 36.094 1 25.08 22 GLN B N 1
ATOM 1419 C CA . GLN B 1 22 ? 33.75 -2.098 35.562 1 25.08 22 GLN B CA 1
ATOM 1420 C C . GLN B 1 22 ? 32.5 -1.705 34.75 1 25.08 22 GLN B C 1
ATOM 1422 O O . GLN B 1 22 ? 32.125 -2.393 33.812 1 25.08 22 GLN B O 1
ATOM 1427 N N . THR B 1 23 ? 31.625 -1.129 35.438 1 24.66 23 THR B N 1
ATOM 1428 C CA . THR B 1 23 ? 30.422 -0.461 34.969 1 24.66 23 THR B CA 1
ATOM 1429 C C . THR B 1 23 ? 30.75 0.542 33.875 1 24.66 23 THR B C 1
ATOM 1431 O O . THR B 1 23 ? 31.438 1.542 34.125 1 24.66 23 THR B O 1
ATOM 1434 N N . LEU B 1 24 ? 31.625 0.186 32.938 1 23.84 24 LEU B N 1
ATOM 1435 C CA . LEU B 1 24 ? 31.766 1.229 31.922 1 23.84 24 LEU B CA 1
ATOM 1436 C C . LEU B 1 24 ? 30.406 1.874 31.625 1 23.84 24 LEU B C 1
ATOM 1438 O O . LEU B 1 24 ? 29.422 1.176 31.422 1 23.84 24 LEU B O 1
ATOM 1442 N N . ALA B 1 25 ? 30.312 3.051 32.156 1 22.52 25 ALA B N 1
ATOM 1443 C CA . ALA B 1 25 ? 29.297 4.07 31.922 1 22.52 25 ALA B CA 1
ATOM 1444 C C . ALA B 1 25 ? 29.047 4.262 30.422 1 22.52 25 ALA B C 1
ATOM 1446 O O . ALA B 1 25 ? 29.969 4.586 29.672 1 22.52 25 ALA B O 1
ATOM 1447 N N . GLU B 1 26 ? 28.328 3.318 29.766 1 24.17 26 GLU B N 1
ATOM 1448 C CA . GLU B 1 26 ? 27.797 3.59 28.438 1 24.17 26 GLU B CA 1
ATOM 1449 C C . GLU B 1 26 ? 27.359 5.051 28.297 1 24.17 26 GLU B C 1
ATOM 1451 O O . GLU B 1 26 ? 26.594 5.555 29.125 1 24.17 26 GLU B O 1
ATOM 1456 N N . SER B 1 27 ? 28.312 5.879 28 1 24.2 27 SER B N 1
ATOM 1457 C CA . SER B 1 27 ? 28.016 7.246 27.578 1 24.2 27 SER B CA 1
ATOM 1458 C C . SER B 1 27 ? 26.719 7.312 26.797 1 24.2 27 SER B C 1
ATOM 1460 O O . SER B 1 27 ? 26.516 6.555 25.844 1 24.2 27 SER B O 1
ATOM 1462 N N . GLU B 1 28 ? 25.719 7.727 27.484 1 25.56 28 GLU B N 1
ATOM 1463 C CA . GLU B 1 28 ? 24.406 8.172 27.031 1 25.56 28 GLU B CA 1
ATOM 1464 C C . GLU B 1 28 ? 24.531 9.07 25.797 1 25.56 28 GLU B C 1
ATOM 1466 O O . GLU B 1 28 ? 25.062 10.188 25.891 1 25.56 28 GLU B O 1
ATOM 1471 N N . SER B 1 29 ? 25.219 8.594 24.812 1 24.12 29 SER B N 1
ATOM 1472 C CA . SER B 1 29 ? 25.078 9.438 23.641 1 24.12 29 SER B CA 1
ATOM 1473 C C . SER B 1 29 ? 23.703 10.086 23.578 1 24.12 29 SER B C 1
ATOM 1475 O O . SER B 1 29 ? 22.688 9.398 23.719 1 24.12 29 SER B O 1
ATOM 1477 N N . THR B 1 30 ? 23.719 11.336 23.922 1 25.36 30 THR B N 1
ATOM 1478 C CA . THR B 1 30 ? 22.656 12.32 23.812 1 25.36 30 THR B CA 1
ATOM 1479 C C . THR B 1 30 ? 21.938 12.188 22.469 1 25.36 30 THR B C 1
ATOM 1481 O O . THR B 1 30 ? 22.469 12.57 21.438 1 25.36 30 THR B O 1
ATOM 1484 N N . SER B 1 31 ? 21.641 10.984 22.094 1 25.27 31 SER B N 1
ATOM 1485 C CA . SER B 1 31 ? 20.656 10.914 21.016 1 25.27 31 SER B CA 1
ATOM 1486 C C . SER B 1 31 ? 19.641 12.039 21.125 1 25.27 31 SER B C 1
ATOM 1488 O O . SER B 1 31 ? 18.969 12.18 22.141 1 25.27 31 SER B O 1
ATOM 1490 N N . GLN B 1 32 ? 20.016 13.141 20.578 1 23.7 32 GLN B N 1
ATOM 1491 C CA . GLN B 1 32 ? 19.016 14.188 20.406 1 23.7 32 GLN B CA 1
ATOM 1492 C C . GLN B 1 32 ? 17.641 13.594 20.109 1 23.7 32 GLN B C 1
ATOM 1494 O O . GLN B 1 32 ? 17.469 12.836 19.156 1 23.7 32 GLN B O 1
ATOM 1499 N N . ARG B 1 33 ? 16.938 13.359 21.141 1 26.81 33 ARG B N 1
ATOM 1500 C CA . ARG B 1 33 ? 15.5 13.148 21.125 1 26.81 33 ARG B CA 1
ATOM 1501 C C . ARG B 1 33 ? 14.828 13.969 20.031 1 26.81 33 ARG B C 1
ATOM 1503 O O . ARG B 1 33 ? 14.781 15.203 20.109 1 26.81 33 ARG B O 1
ATOM 1510 N N . ARG B 1 34 ? 15.242 13.656 18.812 1 26.77 34 ARG B N 1
ATOM 1511 C CA . ARG B 1 34 ? 14.258 14.227 17.906 1 26.77 34 ARG B CA 1
ATOM 1512 C C . ARG B 1 34 ? 12.891 14.336 18.562 1 26.77 34 ARG B C 1
ATOM 1514 O O . ARG B 1 34 ? 12.344 13.336 19.047 1 26.77 34 ARG B O 1
ATOM 1521 N N . SER B 1 35 ? 12.758 15.32 19.188 1 27.95 35 SER B N 1
ATOM 1522 C CA . SER B 1 35 ? 11.375 15.609 19.547 1 27.95 35 SER B CA 1
ATOM 1523 C C . SER B 1 35 ? 10.422 15.273 18.391 1 27.95 35 SER B C 1
ATOM 1525 O O . SER B 1 35 ? 10.219 16.094 17.5 1 27.95 35 SER B O 1
ATOM 1527 N N . ARG B 1 36 ? 10.781 14.367 17.5 1 31.56 36 ARG B N 1
ATOM 1528 C CA . ARG B 1 36 ? 9.578 13.859 16.859 1 31.56 36 ARG B CA 1
ATOM 1529 C C . ARG B 1 36 ? 8.391 13.883 17.812 1 31.56 36 ARG B C 1
ATOM 1531 O O . ARG B 1 36 ? 8.445 13.281 18.891 1 31.56 36 ARG B O 1
ATOM 1538 N N . LEU B 1 37 ? 7.734 14.789 17.859 1 34.97 37 LEU B N 1
ATOM 1539 C CA . LEU B 1 37 ? 6.453 14.453 18.469 1 34.97 37 LEU B CA 1
ATOM 1540 C C . LEU B 1 37 ? 6.035 13.031 18.125 1 34.97 37 LEU B C 1
ATOM 1542 O O . LEU B 1 37 ? 6.086 12.633 16.953 1 34.97 37 LEU B O 1
ATOM 1546 N N . ASP B 1 38 ? 6.527 11.891 18.656 1 35.06 38 ASP B N 1
ATOM 1547 C CA . ASP B 1 38 ? 5.727 10.68 18.562 1 35.06 38 ASP B CA 1
ATOM 1548 C C . ASP B 1 38 ? 4.379 10.961 17.891 1 35.06 38 ASP B C 1
ATOM 1550 O O . ASP B 1 38 ? 3.721 11.953 18.219 1 35.06 38 ASP B O 1
ATOM 1554 N N . PRO B 1 39 ? 4.094 10.812 16.609 1 36.94 39 PRO B N 1
ATOM 1555 C CA . PRO B 1 39 ? 2.635 10.789 16.719 1 36.94 39 PRO B CA 1
ATOM 1556 C C . PRO B 1 39 ? 2.152 10.531 18.141 1 36.94 39 PRO B C 1
ATOM 1558 O O . PRO B 1 39 ? 1.874 9.383 18.5 1 36.94 39 PRO B O 1
ATOM 1561 N N . THR B 1 40 ? 2.975 10.523 19.109 1 34.16 40 THR B N 1
ATOM 1562 C CA . THR B 1 40 ? 2.828 10.43 20.547 1 34.16 40 THR B CA 1
ATOM 1563 C C . THR B 1 40 ? 1.445 10.906 20.984 1 34.16 40 THR B C 1
ATOM 1565 O O . THR B 1 40 ? 0.805 11.695 20.281 1 34.16 40 THR B O 1
ATOM 1568 N N . SER B 1 41 ? 1.053 10.445 22.062 1 38.5 41 SER B N 1
ATOM 1569 C CA . SER B 1 41 ? 0.011 10.812 23.016 1 38.5 41 SER B CA 1
ATOM 1570 C C . SER B 1 41 ? -0.07 12.32 23.188 1 38.5 41 SER B C 1
ATOM 1572 O O . SER B 1 41 ? 0.721 12.906 23.938 1 38.5 41 SER B O 1
ATOM 1574 N N . SER B 1 42 ? 0.408 13.25 22.25 1 41.97 42 SER B N 1
ATOM 1575 C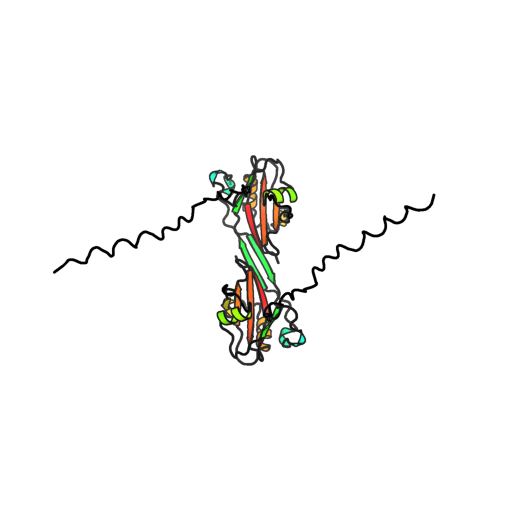 CA . SER B 1 42 ? -0.044 14.586 22.609 1 41.97 42 SER B CA 1
ATOM 1576 C C . SER B 1 42 ? -1.103 14.539 23.703 1 41.97 42 SER B C 1
ATOM 1578 O O . SER B 1 42 ? -2.062 13.773 23.625 1 41.97 42 SER B O 1
ATOM 1580 N N . SER B 1 43 ? -0.581 14.602 24.688 1 47.69 43 SER B N 1
ATOM 1581 C CA . SER B 1 43 ? -1.521 14.773 25.797 1 47.69 43 SER B CA 1
ATOM 1582 C C . SER B 1 43 ? -2.832 15.383 25.312 1 47.69 43 SER B C 1
ATOM 1584 O O . SER B 1 43 ? -2.83 16.391 24.594 1 47.69 43 SER B O 1
ATOM 1586 N N . SER B 1 44 ? -3.688 14.445 24.891 1 61.94 44 SER B N 1
ATOM 1587 C CA . SER B 1 44 ? -5.074 14.844 24.672 1 61.94 44 SER B CA 1
ATOM 1588 C C . SER B 1 44 ? -5.332 16.25 25.203 1 61.94 44 SER B C 1
ATOM 1590 O O . SER B 1 44 ? -6.129 17 24.625 1 61.94 44 SER B O 1
ATOM 1592 N N . ASP B 1 45 ? -4.328 16.656 26.062 1 75.62 45 ASP B N 1
ATOM 1593 C CA . ASP B 1 45 ? -4.68 17.953 26.641 1 75.62 45 ASP B CA 1
ATOM 1594 C C . ASP B 1 45 ? -4.152 19.094 25.797 1 75.62 45 ASP B C 1
ATOM 1596 O O . ASP B 1 45 ? -4.73 20.188 25.781 1 75.62 45 ASP B O 1
ATOM 1600 N N . ALA B 1 46 ? -3.074 18.812 24.969 1 83.88 46 ALA B N 1
ATOM 1601 C CA . ALA B 1 46 ? -2.473 19.906 24.203 1 83.88 46 ALA B CA 1
ATOM 1602 C C . ALA B 1 46 ? -3.174 20.078 22.844 1 83.88 46 ALA B C 1
ATOM 1604 O O . ALA B 1 46 ? -3.025 21.109 22.203 1 83.88 46 ALA B O 1
ATOM 1605 N N . LEU B 1 47 ? -3.967 19.125 22.609 1 91.12 47 LEU B N 1
ATOM 1606 C CA . LEU B 1 47 ? -4.648 19.203 21.312 1 91.12 47 LEU B CA 1
ATOM 1607 C C . LEU B 1 47 ? -5.805 20.203 21.375 1 91.12 47 LEU B C 1
ATOM 1609 O O . LEU B 1 47 ? -6.547 20.234 22.344 1 91.12 47 LEU B O 1
ATOM 1613 N N . PRO B 1 48 ? -5.812 21.016 20.312 1 93 48 PRO B N 1
ATOM 1614 C CA . PRO B 1 48 ? -7.031 21.828 20.234 1 93 48 PRO B CA 1
ATOM 1615 C C . PRO B 1 48 ? -8.305 20.969 20.281 1 93 48 PRO B C 1
ATOM 1617 O O . PRO B 1 48 ? -8.297 19.812 19.844 1 93 48 PRO B O 1
ATOM 1620 N N . ALA B 1 49 ? -9.352 21.594 20.781 1 92.44 49 ALA B N 1
ATOM 1621 C CA . ALA B 1 49 ? -10.617 20.906 21.016 1 92.44 49 ALA B CA 1
ATOM 1622 C C . ALA B 1 49 ? -11.133 20.266 19.734 1 92.44 49 ALA B C 1
ATOM 1624 O O . ALA B 1 49 ? -11.68 19.156 19.766 1 92.44 49 ALA B O 1
ATOM 1625 N N . SER B 1 50 ? -11.008 20.922 18.594 1 95.06 50 SER B N 1
ATOM 1626 C CA . SER B 1 50 ? -11.57 20.438 17.328 1 95.06 50 SER B CA 1
ATOM 1627 C C . SER B 1 50 ? -10.883 19.156 16.875 1 95.06 50 SER B C 1
ATOM 1629 O O . SER B 1 50 ? -11.414 18.438 16.031 1 95.06 50 SER B O 1
ATOM 1631 N N . LEU B 1 51 ? -9.719 18.844 17.438 1 96.5 51 LEU B N 1
ATOM 1632 C CA . LEU B 1 51 ? -8.969 17.672 16.969 1 96.5 51 LEU B CA 1
ATOM 1633 C C . LEU B 1 51 ? -9.039 16.547 17.984 1 96.5 51 LEU B C 1
ATOM 1635 O O . LEU B 1 51 ? -8.492 15.461 17.766 1 96.5 51 LEU B O 1
ATOM 1639 N N . LYS B 1 52 ? -9.656 16.766 19.141 1 92.69 52 LYS B N 1
ATOM 1640 C CA . LYS B 1 52 ? -9.82 1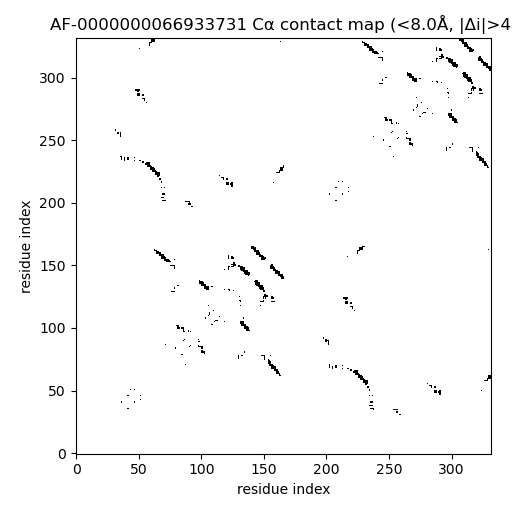5.727 20.156 1 92.69 52 LYS B CA 1
ATOM 1641 C C . LYS B 1 52 ? -10.891 14.719 19.75 1 92.69 52 LYS B C 1
ATOM 1643 O O . LYS B 1 52 ? -10.852 13.562 20.172 1 92.69 52 LYS B O 1
ATOM 1648 N N . ALA B 1 53 ? -11.867 15.141 18.859 1 90.75 53 ALA B N 1
ATOM 1649 C CA . ALA B 1 53 ? -12.93 14.25 18.406 1 90.75 53 ALA B CA 1
ATOM 1650 C C . ALA B 1 53 ? -13.047 14.273 16.891 1 90.75 53 ALA B C 1
ATOM 1652 O O . ALA B 1 53 ? -13.977 14.859 16.344 1 90.75 53 ALA B O 1
ATOM 1653 N N . LEU B 1 54 ? -12.133 13.531 16.312 1 95.81 54 LEU B N 1
ATOM 1654 C CA . LEU B 1 54 ? -12.156 13.492 14.852 1 95.81 54 LEU B CA 1
ATOM 1655 C C . LEU B 1 54 ? -13.25 12.555 14.344 1 95.81 54 LEU B C 1
ATOM 1657 O O . LEU B 1 54 ? -13.633 11.609 15.039 1 95.81 54 LEU B O 1
ATOM 1661 N N . PRO B 1 55 ? -13.789 12.922 13.148 1 95.62 55 PRO B N 1
ATOM 1662 C CA . PRO B 1 55 ? -14.75 11.977 12.57 1 95.62 55 PRO B CA 1
ATOM 1663 C C . PRO B 1 55 ? -14.164 10.586 12.359 1 95.62 55 PRO B C 1
ATOM 1665 O O . PRO B 1 55 ? -12.953 10.445 12.164 1 95.62 55 PRO B O 1
ATOM 1668 N N . ASP B 1 56 ? -15.125 9.656 12.391 1 95.12 56 ASP B N 1
ATOM 1669 C CA . ASP B 1 56 ? -14.719 8.273 12.164 1 95.12 56 ASP B CA 1
ATOM 1670 C C . ASP B 1 56 ? -14.68 7.949 10.672 1 95.12 56 ASP B C 1
ATOM 1672 O O . ASP B 1 56 ? -15.516 7.191 10.172 1 95.12 56 ASP B O 1
ATOM 1676 N N . VAL B 1 57 ? -13.805 8.547 9.914 1 96.69 57 VAL B N 1
ATOM 1677 C CA . VAL B 1 57 ? -13.586 8.305 8.492 1 96.69 57 VAL B CA 1
ATOM 1678 C C . VAL B 1 57 ? -12.141 7.879 8.258 1 96.69 57 VAL B C 1
ATOM 1680 O O . VAL B 1 57 ? -11.242 8.25 9.016 1 96.69 57 VAL B O 1
ATOM 1683 N N . THR B 1 58 ? -11.969 7.094 7.246 1 96.75 58 THR B N 1
ATOM 1684 C CA . THR B 1 58 ? -10.633 6.652 6.863 1 96.75 58 THR B CA 1
ATOM 1685 C C . THR B 1 58 ? -10.273 7.152 5.465 1 96.75 58 THR B C 1
ATOM 1687 O O . THR B 1 58 ? -11.156 7.34 4.625 1 96.75 58 THR B O 1
ATOM 1690 N N . TYR B 1 59 ? -9.023 7.398 5.281 1 97 59 TYR B N 1
ATOM 1691 C CA . TYR B 1 59 ? -8.523 7.641 3.936 1 97 59 TYR B CA 1
ATOM 1692 C C . TYR B 1 59 ? -8.297 6.324 3.195 1 97 59 TYR B C 1
ATOM 1694 O O . TYR B 1 59 ? -7.621 5.426 3.707 1 97 59 TYR B O 1
ATOM 1702 N N . THR B 1 60 ? -8.867 6.211 2.004 1 94.44 60 THR B N 1
ATOM 1703 C CA . THR B 1 60 ? -8.719 5.008 1.188 1 94.44 60 THR B CA 1
ATOM 1704 C C . THR B 1 60 ? -7.766 5.266 0.023 1 94.44 60 THR B C 1
ATOM 1706 O O . THR B 1 60 ? -8.047 6.09 -0.847 1 94.44 60 THR B O 1
ATOM 1709 N N . SER B 1 61 ? -6.617 4.52 -0.005 1 93.38 61 SER B N 1
ATOM 1710 C CA . SER B 1 61 ? -5.684 4.547 -1.124 1 93.38 61 SER B CA 1
ATOM 1711 C C . SER B 1 61 ? -5.738 3.248 -1.925 1 93.38 61 SER B C 1
ATOM 1713 O O . SER B 1 61 ? -6.02 2.182 -1.37 1 93.38 61 SER B O 1
ATOM 1715 N N . GLU B 1 62 ? -5.621 3.375 -3.236 1 90.19 62 GLU B N 1
ATOM 1716 C CA . GLU B 1 62 ? -5.645 2.227 -4.137 1 90.19 62 GLU B CA 1
ATOM 1717 C C . GLU B 1 62 ? -4.305 2.051 -4.848 1 90.19 62 GLU B C 1
ATOM 1719 O O . GLU B 1 62 ? -3.648 3.033 -5.195 1 90.19 62 GLU B O 1
ATOM 1724 N N . THR B 1 63 ? -3.838 0.82 -4.996 1 91.06 63 THR B N 1
ATOM 1725 C CA . THR B 1 63 ? -2.664 0.473 -5.789 1 91.06 63 THR B CA 1
ATOM 1726 C C . THR B 1 63 ? -3.006 -0.596 -6.824 1 91.06 63 THR B C 1
ATOM 1728 O O . THR B 1 63 ? -3.789 -1.507 -6.547 1 91.06 63 THR B O 1
ATOM 1731 N N . ASP B 1 64 ? -2.461 -0.376 -7.984 1 93.31 64 ASP B N 1
ATOM 1732 C CA . ASP B 1 64 ? -2.639 -1.347 -9.062 1 93.31 64 ASP B CA 1
ATOM 1733 C C . ASP B 1 64 ? -1.318 -2.033 -9.406 1 93.31 64 ASP B C 1
ATOM 1735 O O . ASP B 1 64 ? -0.281 -1.377 -9.516 1 93.31 64 ASP B O 1
ATOM 1739 N N . SER B 1 65 ? -1.364 -3.352 -9.531 1 95.12 65 SER B N 1
ATOM 1740 C CA . SER B 1 65 ? -0.181 -4.117 -9.914 1 95.12 65 SER B CA 1
ATOM 1741 C C . SER B 1 65 ? -0.501 -5.113 -11.023 1 95.12 65 SER B C 1
ATOM 1743 O O . SER B 1 65 ? -1.553 -5.758 -11 1 95.12 65 SER B O 1
ATOM 1745 N N . PRO B 1 66 ? 0.388 -5.184 -11.977 1 95.88 66 PRO B N 1
ATOM 1746 C CA . PRO B 1 66 ? 0.171 -6.176 -13.031 1 95.88 66 PRO B CA 1
ATOM 1747 C C . PRO B 1 66 ? 0.421 -7.605 -12.562 1 95.88 66 PRO B C 1
ATOM 1749 O O . PRO B 1 66 ? 0.959 -7.816 -11.477 1 95.88 66 PRO B O 1
ATOM 1752 N N . PHE B 1 67 ? -0.059 -8.523 -13.383 1 97.62 67 PHE B N 1
ATOM 1753 C CA . PHE B 1 67 ? 0.337 -9.914 -13.219 1 97.62 67 PHE B CA 1
ATOM 1754 C C . PHE B 1 67 ? 1.586 -10.219 -14.039 1 97.62 67 PHE B C 1
ATOM 1756 O O . PHE B 1 67 ? 1.632 -9.938 -15.242 1 97.62 67 PHE B O 1
ATOM 1763 N N . GLU B 1 68 ? 2.525 -10.766 -13.359 1 96.69 68 GLU B N 1
ATOM 1764 C CA . GLU B 1 68 ? 3.785 -11.117 -14.008 1 96.69 68 GLU B CA 1
ATOM 1765 C C . GLU B 1 68 ? 4.027 -12.617 -13.961 1 96.69 68 GLU B C 1
ATOM 1767 O O . GLU B 1 68 ? 3.781 -13.266 -12.938 1 96.69 68 GLU B O 1
ATOM 1772 N N . PRO B 1 69 ? 4.477 -13.164 -15.039 1 97.5 69 PRO B N 1
ATOM 1773 C CA . PRO B 1 69 ? 4.738 -14.609 -15.023 1 97.5 69 PRO B CA 1
ATOM 1774 C C . PRO B 1 69 ? 5.871 -14.992 -14.07 1 97.5 69 PRO B C 1
ATOM 1776 O O . PRO B 1 69 ? 6.809 -14.211 -13.875 1 97.5 69 PRO B O 1
ATOM 1779 N N . VAL B 1 70 ? 5.758 -16.188 -13.492 1 96.69 70 VAL B N 1
ATOM 1780 C CA . VAL B 1 70 ? 6.797 -16.719 -12.609 1 96.69 70 VAL B CA 1
ATOM 1781 C C . VAL B 1 70 ? 6.926 -18.219 -12.805 1 96.69 70 VAL B C 1
ATOM 1783 O O . VAL B 1 70 ? 5.961 -18.891 -13.18 1 96.69 70 VAL B O 1
ATOM 1786 N N . LEU B 1 71 ? 8.078 -18.719 -12.508 1 95 71 LEU B N 1
ATOM 1787 C CA . LEU B 1 71 ? 8.344 -20.156 -12.539 1 95 71 LEU B CA 1
ATOM 1788 C C . LEU B 1 71 ? 9.336 -20.547 -11.445 1 95 71 LEU B C 1
ATOM 1790 O O . LEU B 1 71 ? 10.242 -19.781 -11.117 1 95 71 LEU B O 1
ATOM 1794 N N . PHE B 1 72 ? 9.195 -21.719 -10.914 1 94.31 72 PHE B N 1
ATOM 1795 C CA . PHE B 1 72 ? 10.094 -22.312 -9.922 1 94.31 72 PHE B CA 1
ATOM 1796 C C . PHE B 1 72 ? 10.438 -23.75 -10.289 1 94.31 72 PHE B C 1
ATOM 1798 O O . PHE B 1 72 ? 9.578 -24.5 -10.766 1 94.31 72 PHE B O 1
ATOM 1805 N N . ASN B 1 73 ? 11.656 -24.031 -10.055 1 93.12 73 ASN B N 1
ATOM 1806 C CA . ASN B 1 73 ? 11.969 -25.453 -10.156 1 93.12 73 ASN B CA 1
ATOM 1807 C C . ASN B 1 73 ? 11.211 -26.266 -9.109 1 93.12 73 ASN B C 1
ATOM 1809 O O . ASN B 1 73 ? 11.227 -25.922 -7.922 1 93.12 73 ASN B O 1
ATOM 1813 N N . TYR B 1 74 ? 10.602 -27.203 -9.586 1 93.5 74 TYR B N 1
ATOM 1814 C CA . TYR B 1 74 ? 9.742 -28 -8.711 1 93.5 74 TYR B CA 1
ATOM 1815 C C . TYR B 1 74 ? 9.469 -29.375 -9.312 1 93.5 74 TYR B C 1
ATOM 1817 O O . TYR B 1 74 ? 9.109 -29.484 -10.484 1 93.5 74 TYR B O 1
ATOM 1825 N N . SER B 1 75 ? 9.617 -30.469 -8.523 1 92.56 75 SER B N 1
ATOM 1826 C CA . SER B 1 75 ? 9.5 -31.812 -9.055 1 92.56 75 SER B CA 1
ATOM 1827 C C . SER B 1 75 ? 8.25 -32.5 -8.523 1 92.56 75 SER B C 1
ATOM 1829 O O . SER B 1 75 ? 7.98 -33.656 -8.875 1 92.56 75 SER B O 1
ATOM 1831 N N . GLY B 1 76 ? 7.527 -31.812 -7.738 1 92.5 76 GLY B N 1
ATOM 1832 C CA . GLY B 1 76 ? 6.324 -32.438 -7.195 1 92.5 76 GLY B CA 1
ATOM 1833 C C . GLY B 1 76 ? 5.191 -32.5 -8.195 1 92.5 76 GLY B C 1
ATOM 1834 O O . GLY B 1 76 ? 5.16 -31.75 -9.172 1 92.5 76 GLY B O 1
ATOM 1835 N N . SER B 1 77 ? 4.234 -33.469 -7.898 1 93.44 77 SER B N 1
ATOM 1836 C CA . SER B 1 77 ? 3.074 -33.625 -8.766 1 93.44 77 SER B CA 1
ATOM 1837 C C . SER B 1 77 ? 1.88 -32.844 -8.258 1 93.44 77 SER B C 1
ATOM 1839 O O . SER B 1 77 ? 0.913 -32.625 -8.992 1 93.44 77 SER B O 1
ATOM 1841 N N . GLU B 1 78 ? 1.876 -32.5 -7.023 1 96.12 78 GLU B N 1
ATOM 1842 C CA . GLU B 1 78 ? 0.85 -31.672 -6.418 1 96.12 78 GLU B CA 1
ATOM 1843 C C . GLU B 1 78 ? 1.409 -30.297 -6.043 1 96.12 78 GLU B C 1
ATOM 1845 O O . GLU B 1 78 ? 2.623 -30.125 -5.914 1 96.12 78 GLU B O 1
ATOM 1850 N N . LEU B 1 79 ? 0.489 -29.391 -5.898 1 98.19 79 LEU B N 1
ATOM 1851 C CA . LEU B 1 79 ? 0.923 -28.062 -5.469 1 98.19 79 LEU B CA 1
ATOM 1852 C C . LEU B 1 79 ? 1.507 -28.109 -4.059 1 98.19 79 LEU B C 1
ATOM 1854 O O . LEU B 1 79 ? 0.988 -28.812 -3.193 1 98.19 79 LEU B O 1
ATOM 1858 N N . PRO B 1 80 ? 2.541 -27.406 -3.818 1 97.56 80 PRO B N 1
ATOM 1859 C CA . PRO B 1 80 ? 3.195 -27.469 -2.51 1 97.56 80 PRO B CA 1
ATOM 1860 C C . PRO B 1 80 ? 2.342 -26.875 -1.394 1 97.56 80 PRO B C 1
ATOM 1862 O O . PRO B 1 80 ? 1.506 -26 -1.651 1 97.56 80 PRO B O 1
ATOM 1865 N N . LYS B 1 81 ? 2.631 -27.344 -0.174 1 97.19 81 LYS B N 1
ATOM 1866 C CA . LYS B 1 81 ? 2.08 -26.688 1.01 1 97.19 81 LYS B CA 1
ATOM 1867 C C . LYS B 1 81 ? 2.76 -25.359 1.263 1 97.19 81 LYS B C 1
ATOM 1869 O O . LYS B 1 81 ? 3.834 -25.078 0.72 1 97.19 81 LYS B O 1
ATOM 1874 N N . PRO B 1 82 ? 2.062 -24.516 2.072 1 97.19 82 PRO B N 1
ATOM 1875 C CA . PRO B 1 82 ? 2.611 -23.188 2.311 1 97.19 82 PRO B CA 1
ATOM 1876 C C . PRO B 1 82 ? 4.066 -23.219 2.773 1 97.19 82 PRO B C 1
ATOM 1878 O O . PRO B 1 82 ? 4.891 -22.438 2.287 1 97.19 82 PRO B O 1
ATOM 1881 N N . GLU B 1 83 ? 4.449 -24.062 3.66 1 93.06 83 GLU B N 1
ATOM 1882 C CA . GLU B 1 83 ? 5.82 -24.141 4.16 1 93.06 83 GLU B CA 1
ATOM 1883 C C . GLU B 1 83 ? 6.789 -24.531 3.051 1 93.06 83 GLU B C 1
ATOM 1885 O O . GLU B 1 83 ? 7.902 -24.016 2.975 1 93.06 83 GLU B O 1
ATOM 1890 N N . GLU B 1 84 ? 6.426 -25.469 2.271 1 93.31 84 GLU B N 1
ATOM 1891 C CA . GLU B 1 84 ? 7.258 -25.891 1.149 1 93.31 84 GLU B CA 1
ATOM 1892 C C . GLU B 1 84 ? 7.457 -24.766 0.149 1 93.31 84 GLU B C 1
ATOM 1894 O O . GLU B 1 84 ? 8.57 -24.547 -0.344 1 93.31 84 GLU B O 1
ATOM 1899 N N . PHE B 1 85 ? 6.379 -24.047 -0.123 1 96.06 85 PHE B N 1
ATOM 1900 C CA . PHE B 1 85 ? 6.492 -22.938 -1.066 1 96.06 85 PHE B CA 1
ATOM 1901 C C . PHE B 1 85 ? 7.391 -21.844 -0.508 1 96.06 85 PHE B C 1
ATOM 1903 O O . PHE B 1 85 ? 8.172 -21.234 -1.244 1 96.06 85 PHE B O 1
ATOM 1910 N N . ALA B 1 86 ? 7.199 -21.531 0.739 1 94.06 86 ALA B N 1
ATOM 1911 C CA . ALA B 1 86 ? 8.078 -20.547 1.366 1 94.06 86 ALA B CA 1
ATOM 1912 C C . ALA B 1 86 ? 9.547 -20.875 1.114 1 94.06 86 ALA B C 1
ATOM 1914 O O . ALA B 1 86 ? 10.367 -19.984 0.88 1 94.06 86 ALA B O 1
ATOM 1915 N N . ASN B 1 87 ? 9.891 -22.109 1.108 1 90.25 87 ASN B N 1
ATOM 1916 C CA . ASN B 1 87 ? 11.266 -22.547 0.893 1 90.25 87 ASN B CA 1
ATOM 1917 C C . ASN B 1 87 ? 11.711 -22.312 -0.55 1 90.25 87 ASN B C 1
ATOM 1919 O O . ASN B 1 87 ? 12.898 -22.125 -0.817 1 90.25 87 ASN B O 1
ATOM 1923 N N . LEU B 1 88 ? 10.727 -22.359 -1.422 1 91.25 88 LEU B N 1
ATOM 1924 C CA . LEU B 1 88 ? 11.047 -22.125 -2.826 1 91.25 88 LEU B CA 1
ATOM 1925 C C . LEU B 1 88 ? 11.336 -20.641 -3.076 1 91.25 88 LEU B C 1
ATOM 1927 O O . LEU B 1 88 ? 12.094 -20.297 -3.982 1 91.25 88 LEU B O 1
ATOM 1931 N N . LEU B 1 89 ? 10.656 -19.734 -2.398 1 91.19 89 LEU B N 1
ATOM 1932 C CA . LEU B 1 89 ? 10.82 -18.297 -2.561 1 91.19 89 LEU B CA 1
ATOM 1933 C C . LEU B 1 89 ? 12.172 -17.828 -2.031 1 91.19 89 LEU B C 1
ATOM 1935 O O . LEU B 1 89 ? 12.828 -16.984 -2.641 1 91.19 89 LEU B O 1
ATOM 1939 N N . LEU B 1 90 ? 12.398 -17.953 -0.863 1 76 90 LEU B N 1
ATOM 1940 C CA . LEU B 1 90 ? 13.672 -17.641 -0.221 1 76 90 LEU B CA 1
ATOM 1941 C C . LEU B 1 90 ? 14.391 -18.922 0.191 1 76 90 LEU B C 1
ATOM 1943 O O . LEU B 1 90 ? 14.242 -19.391 1.323 1 76 90 LEU B O 1
ATOM 1947 N N . PRO B 1 91 ? 14.93 -19.531 -0.905 1 62.12 91 PRO B N 1
ATOM 1948 C CA . PRO B 1 91 ? 15.617 -20.734 -0.455 1 62.12 91 PRO B CA 1
ATOM 1949 C C . PRO B 1 91 ? 16.547 -20.484 0.726 1 62.12 91 PRO B C 1
ATOM 1951 O O . PRO B 1 91 ? 17.422 -19.609 0.651 1 62.12 91 PRO B O 1
ATOM 1954 N N . THR B 1 92 ? 16.094 -20.016 1.719 1 49.84 92 THR B N 1
ATOM 1955 C CA . THR B 1 92 ? 16.797 -19.625 2.93 1 49.84 92 THR B CA 1
ATOM 1956 C C . THR B 1 92 ? 17.938 -20.578 3.238 1 49.84 92 THR B C 1
ATOM 1958 O O . THR B 1 92 ? 17.734 -21.797 3.318 1 49.84 92 THR B O 1
ATOM 1961 N N . LYS B 1 93 ? 19.078 -20.266 2.916 1 48.25 93 LYS B N 1
ATOM 1962 C CA . LYS B 1 93 ? 20.156 -20.766 3.785 1 48.25 93 LYS B CA 1
ATOM 1963 C C . LYS B 1 93 ? 19.75 -20.656 5.254 1 48.25 93 LYS B C 1
ATOM 1965 O O . LYS B 1 93 ? 20.219 -21.438 6.086 1 48.25 93 LYS B O 1
ATOM 1970 N N . SER B 1 94 ? 19.609 -19.266 5.871 1 47.06 94 SER B N 1
ATOM 1971 C CA . SER B 1 94 ? 19.797 -18.938 7.281 1 47.06 94 SER B CA 1
ATOM 1972 C C . SER B 1 94 ? 18.547 -19.234 8.086 1 47.06 94 SER B C 1
ATOM 1974 O O . SER B 1 94 ? 17.438 -19.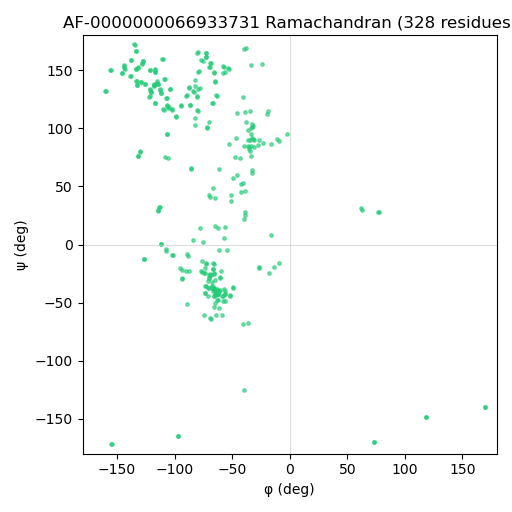266 7.539 1 47.06 94 SER B O 1
ATOM 1976 N N . GLY B 1 95 ? 18.547 -19.703 9.219 1 47.78 95 GLY B N 1
ATOM 1977 C CA . GLY B 1 95 ? 17.703 -19.984 10.375 1 47.78 95 GLY B CA 1
ATOM 1978 C C . GLY B 1 95 ? 16.5 -19.047 10.469 1 47.78 95 GLY B C 1
ATOM 1979 O O . GLY B 1 95 ? 15.766 -19.078 11.461 1 47.78 95 GLY B O 1
ATOM 1980 N N . ASP B 1 96 ? 16.531 -17.891 9.797 1 57.31 96 ASP B N 1
ATOM 1981 C CA . ASP B 1 96 ? 15.438 -16.953 10.07 1 57.31 96 ASP B CA 1
ATOM 1982 C C . ASP B 1 96 ? 14.195 -17.297 9.266 1 57.31 96 ASP B C 1
ATOM 1984 O O . ASP B 1 96 ? 14.289 -17.734 8.109 1 57.31 96 ASP B O 1
ATOM 1988 N N . GLY B 1 97 ? 13.219 -17.875 9.797 1 63.88 97 GLY B N 1
ATOM 1989 C CA . GLY B 1 97 ? 11.914 -18.328 9.328 1 63.88 97 GLY B CA 1
ATOM 1990 C C . GLY B 1 97 ? 11.484 -17.656 8.031 1 63.88 97 GLY B C 1
ATOM 1991 O O . GLY B 1 97 ? 11.883 -16.531 7.75 1 63.88 97 GLY B O 1
ATOM 1992 N N . GLY B 1 98 ? 11.344 -18.375 6.898 1 73.06 98 GLY B N 1
ATOM 1993 C CA . GLY B 1 98 ? 10.828 -17.922 5.613 1 73.06 98 GLY B CA 1
ATOM 1994 C C . GLY B 1 98 ? 9.641 -16.984 5.738 1 73.06 98 GLY B C 1
ATOM 1995 O O . GLY B 1 98 ? 9.164 -16.719 6.844 1 73.06 98 GLY B O 1
ATOM 1996 N N . PRO B 1 99 ? 9.312 -16.391 4.648 1 86.62 99 PRO B N 1
ATOM 1997 C CA . PRO B 1 99 ? 8.117 -15.555 4.699 1 86.62 99 PRO B CA 1
ATOM 1998 C C . PRO B 1 99 ? 6.879 -16.312 5.164 1 86.62 99 PRO B C 1
ATOM 2000 O O . PRO B 1 99 ? 6.816 -17.547 5.031 1 86.62 99 PRO B O 1
ATOM 2003 N N . VAL B 1 100 ? 6.062 -15.594 5.801 1 93.75 100 VAL B N 1
ATOM 2004 C CA . VAL B 1 100 ? 4.762 -16.156 6.145 1 93.75 100 VAL B CA 1
ATOM 2005 C C . VAL B 1 100 ? 3.945 -16.375 4.871 1 93.75 100 VAL B C 1
ATOM 2007 O O . VAL B 1 100 ? 3.746 -15.445 4.086 1 93.75 100 VAL B O 1
ATOM 2010 N N . VAL B 1 101 ? 3.527 -17.641 4.633 1 97.25 101 VAL B N 1
ATOM 2011 C CA . VAL B 1 101 ? 2.771 -18.016 3.443 1 97.25 101 VAL B CA 1
ATOM 2012 C C . VAL B 1 101 ? 1.426 -18.609 3.85 1 97.25 101 VAL B C 1
ATOM 2014 O O . VAL B 1 101 ? 1.356 -19.438 4.766 1 97.25 101 VAL B O 1
ATOM 2017 N N . GLU B 1 102 ? 0.354 -18.109 3.213 1 98.19 102 GLU B N 1
ATOM 2018 C CA . GLU B 1 102 ? -0.987 -18.672 3.359 1 98.19 102 GLU B CA 1
ATOM 2019 C C . GLU B 1 102 ? -1.518 -19.188 2.025 1 98.19 102 GLU B C 1
ATOM 2021 O O . GLU B 1 102 ? -1.32 -18.562 0.985 1 98.19 102 GLU B O 1
ATOM 2026 N N . GLU B 1 103 ? -2.113 -20.312 2.047 1 98.69 103 GLU B N 1
ATOM 2027 C CA . GLU B 1 103 ? -2.768 -20.859 0.862 1 98.69 103 GLU B CA 1
ATOM 2028 C C . GLU B 1 103 ? -4.211 -20.375 0.76 1 98.69 103 GLU B C 1
ATOM 2030 O O . GLU B 1 103 ? -4.957 -20.422 1.742 1 98.69 103 GLU B O 1
ATOM 2035 N N . LEU B 1 104 ? -4.57 -19.984 -0.416 1 98.69 104 LEU B N 1
ATOM 2036 C CA . LEU B 1 104 ? -5.938 -19.562 -0.709 1 98.69 104 LEU B CA 1
ATOM 2037 C C . LEU B 1 104 ? -6.484 -20.312 -1.922 1 98.69 104 LEU B C 1
ATOM 2039 O O . LEU B 1 104 ? -5.727 -20.719 -2.801 1 98.69 104 LEU B O 1
ATOM 2043 N N . SER B 1 105 ? -7.797 -20.375 -1.945 1 98.5 105 SER B N 1
ATOM 2044 C CA . SER B 1 105 ? -8.445 -20.781 -3.193 1 98.5 105 SER B CA 1
ATOM 2045 C C . SER B 1 105 ? -8.523 -19.609 -4.168 1 98.5 105 SER B C 1
ATOM 2047 O O . SER B 1 105 ? -8.406 -18.453 -3.768 1 98.5 105 SER B O 1
ATOM 2049 N N . VAL B 1 106 ? -8.797 -19.938 -5.383 1 98.44 106 VAL B N 1
ATOM 2050 C CA . VAL B 1 106 ? -9.023 -18.891 -6.379 1 98.44 106 VAL B CA 1
ATOM 2051 C C . VAL B 1 106 ? -10.25 -18.062 -5.996 1 98.44 106 VAL B C 1
ATOM 2053 O O . VAL B 1 106 ? -10.258 -16.844 -6.148 1 98.44 106 VAL B O 1
ATOM 2056 N N . GLY B 1 107 ? -11.258 -18.672 -5.488 1 98.31 107 GLY B N 1
ATOM 2057 C CA . GLY B 1 107 ? -12.469 -17.984 -5.074 1 98.31 107 GLY B CA 1
ATOM 2058 C C . GLY B 1 107 ? -12.242 -17.047 -3.912 1 98.31 107 GLY B C 1
ATOM 2059 O O . GLY B 1 107 ? -12.883 -15.992 -3.828 1 98.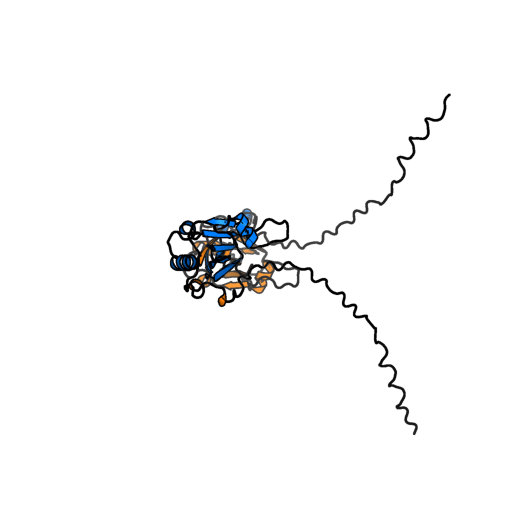31 107 GLY B O 1
ATOM 2060 N N . ASP B 1 108 ? -11.422 -17.391 -2.961 1 98 108 ASP B N 1
ATOM 2061 C CA . ASP B 1 108 ? -11.086 -16.5 -1.85 1 98 108 ASP B CA 1
ATOM 2062 C C . ASP B 1 108 ? -10.289 -15.297 -2.334 1 98 108 ASP B C 1
ATOM 2064 O O . ASP B 1 108 ? -10.484 -14.18 -1.845 1 98 108 ASP B O 1
ATOM 2068 N N . PHE B 1 109 ? -9.469 -15.508 -3.266 1 97.69 109 PHE B N 1
ATOM 2069 C CA . PHE B 1 109 ? -8.625 -14.461 -3.832 1 97.69 109 PHE B CA 1
ATOM 2070 C C . PHE B 1 109 ? -9.445 -13.516 -4.699 1 97.69 109 PHE B C 1
ATOM 2072 O O . PHE B 1 109 ? -9.25 -12.297 -4.664 1 97.69 109 PHE B O 1
ATOM 2079 N N . ASP B 1 110 ? -10.258 -14.117 -5.387 1 97.88 110 ASP B N 1
ATOM 2080 C CA . ASP B 1 110 ? -11.031 -13.383 -6.387 1 97.88 110 ASP B CA 1
ATOM 2081 C C . ASP B 1 110 ? -12.516 -13.727 -6.285 1 97.88 110 ASP B C 1
ATOM 2083 O O . ASP B 1 110 ? -13.086 -14.344 -7.191 1 97.88 110 ASP B O 1
ATOM 2087 N N . PRO B 1 111 ? -13.172 -13.188 -5.312 1 97.31 111 PRO B N 1
ATOM 2088 C CA . PRO B 1 111 ? -14.562 -13.555 -5.055 1 97.31 111 PRO B CA 1
ATOM 2089 C C . PRO B 1 111 ? -15.508 -13.109 -6.172 1 97.31 111 PRO B C 1
ATOM 2091 O O . PRO B 1 111 ? -16.578 -13.695 -6.348 1 97.31 111 PRO B O 1
ATOM 2094 N N . ARG B 1 112 ? -15.141 -12.148 -6.969 1 96.75 112 ARG B N 1
ATOM 2095 C CA . ARG B 1 112 ? -16.016 -11.625 -8.008 1 96.75 112 ARG B CA 1
ATOM 2096 C C . ARG B 1 112 ? -15.648 -12.18 -9.375 1 96.75 112 ARG B C 1
ATOM 2098 O O . ARG B 1 112 ? -16.25 -11.805 -10.383 1 96.75 112 ARG B O 1
ATOM 2105 N N . GLY B 1 113 ? -14.539 -12.867 -9.461 1 97.38 113 GLY B N 1
ATOM 2106 C CA . GLY B 1 113 ? -14.125 -13.484 -10.711 1 97.38 113 GLY B CA 1
ATOM 2107 C C . GLY B 1 113 ? -13.539 -12.5 -11.703 1 97.38 113 GLY B C 1
ATOM 2108 O O . GLY B 1 113 ? -13.633 -12.695 -12.914 1 97.38 113 GLY B O 1
ATOM 2109 N N . GLN B 1 114 ? -12.992 -11.484 -11.172 1 97.44 114 GLN B N 1
ATOM 2110 C CA . GLN B 1 114 ? -12.477 -10.414 -12.016 1 97.44 114 GLN B CA 1
ATOM 2111 C C . GLN B 1 114 ? -11.25 -10.867 -12.797 1 97.44 114 GLN B C 1
ATOM 2113 O O . GLN B 1 114 ? -10.961 -10.344 -13.875 1 97.44 114 GLN B O 1
ATOM 2118 N N . TYR B 1 115 ? -10.562 -11.844 -12.281 1 98.31 115 TYR B N 1
ATOM 2119 C CA . TYR B 1 115 ? -9.289 -12.234 -12.875 1 98.31 115 TYR B CA 1
ATOM 2120 C C . TYR B 1 115 ? -9.383 -13.633 -13.477 1 98.31 115 TYR B C 1
ATOM 2122 O O . TYR B 1 115 ? -8.391 -14.367 -13.523 1 98.31 115 TYR B O 1
ATOM 2130 N N . GLY B 1 116 ? -10.5 -13.992 -13.969 1 98.19 116 GLY B N 1
ATOM 2131 C CA . GLY B 1 116 ? -10.758 -15.312 -14.523 1 98.19 116 GLY B CA 1
ATOM 2132 C C . GLY B 1 116 ? -9.828 -15.664 -15.672 1 98.19 116 GLY B C 1
ATOM 2133 O O . GLY B 1 116 ? -9.336 -16.797 -15.758 1 98.19 116 GLY B O 1
ATOM 2134 N N . GLU B 1 117 ? -9.648 -14.719 -16.547 1 98.31 117 GLU B N 1
ATOM 2135 C CA . GLU B 1 117 ? -8.781 -14.992 -17.703 1 98.31 117 GLU B CA 1
ATOM 2136 C C . GLU B 1 117 ? -7.355 -15.289 -17.25 1 98.31 117 GLU B C 1
ATOM 2138 O O . GLU B 1 117 ? -6.684 -16.156 -17.812 1 98.31 117 GLU B O 1
ATOM 2143 N N . VAL B 1 118 ? -6.824 -14.555 -16.281 1 98.56 118 VAL B N 1
ATOM 2144 C CA . VAL B 1 118 ? -5.496 -14.797 -15.734 1 98.56 118 VAL B CA 1
ATOM 2145 C C . VAL B 1 118 ? -5.406 -16.219 -15.195 1 98.56 118 VAL B C 1
ATOM 2147 O O . VAL B 1 118 ? -4.461 -16.953 -15.5 1 98.56 118 VAL B O 1
ATOM 2150 N N . VAL B 1 119 ? -6.398 -16.578 -14.406 1 98.44 119 VAL B N 1
ATOM 2151 C CA . VAL B 1 119 ? -6.441 -17.906 -13.797 1 98.44 119 VAL B CA 1
ATOM 2152 C C . VAL B 1 119 ? -6.488 -18.984 -14.883 1 98.44 119 VAL B C 1
ATOM 2154 O O . VAL B 1 119 ? -5.805 -20 -14.789 1 98.44 119 VAL B O 1
ATOM 2157 N N . GLN B 1 120 ? -7.227 -18.75 -15.945 1 97.69 120 GLN B N 1
ATOM 2158 C CA . GLN B 1 120 ? -7.336 -19.688 -17.047 1 97.69 120 GLN B CA 1
ATOM 2159 C C . GLN B 1 120 ? -5.988 -19.891 -17.75 1 97.69 120 GLN B C 1
ATOM 2161 O O . GLN B 1 120 ? -5.629 -21.016 -18.109 1 97.69 120 GLN B O 1
ATOM 2166 N N . ARG B 1 121 ? -5.309 -18.797 -17.906 1 97.75 121 ARG B N 1
ATOM 2167 C CA . ARG B 1 121 ? -3.996 -18.891 -18.547 1 97.75 121 ARG B CA 1
ATOM 2168 C C . ARG B 1 121 ? -3.041 -19.719 -17.688 1 97.75 121 ARG B C 1
ATOM 2170 O O . ARG B 1 121 ? -2.23 -20.484 -18.219 1 97.75 121 ARG B O 1
ATOM 2177 N N . VAL B 1 122 ? -3.084 -19.547 -16.406 1 98.12 122 VAL B N 1
ATOM 2178 C CA . VAL B 1 122 ? -2.264 -20.344 -15.492 1 98.12 122 VAL B CA 1
ATOM 2179 C C . VAL B 1 122 ? -2.648 -21.812 -15.594 1 98.12 122 VAL B C 1
ATOM 2181 O O . VAL B 1 122 ? -1.778 -22.688 -15.664 1 98.12 122 VAL B O 1
ATOM 2184 N N . GLU B 1 123 ? -3.914 -22.078 -15.555 1 97.62 123 GLU B N 1
ATOM 2185 C CA . GLU B 1 123 ? -4.383 -23.453 -15.664 1 97.62 123 GLU B CA 1
ATOM 2186 C C . GLU B 1 123 ? -3.873 -24.109 -16.938 1 97.62 123 GLU B C 1
ATOM 2188 O O . GLU B 1 123 ? -3.447 -25.266 -16.922 1 97.62 123 GLU B O 1
ATOM 2193 N N . GLN B 1 124 ? -3.906 -23.422 -17.969 1 96.44 124 GLN B N 1
ATOM 2194 C CA . GLN B 1 124 ? -3.484 -23.938 -19.266 1 96.44 124 GLN B CA 1
ATOM 2195 C C . GLN B 1 124 ? -1.988 -24.25 -19.281 1 96.44 124 GLN B C 1
ATOM 2197 O O . GLN B 1 124 ? -1.519 -25.047 -20.078 1 96.44 124 GLN B O 1
ATOM 2202 N N . ALA B 1 125 ? -1.308 -23.594 -18.453 1 96.25 125 ALA B N 1
ATOM 2203 C CA . ALA B 1 125 ? 0.137 -23.797 -18.375 1 96.25 125 ALA B CA 1
ATOM 2204 C C . ALA B 1 125 ? 0.475 -25.094 -17.656 1 96.25 125 ALA B C 1
ATOM 2206 O O . ALA B 1 125 ? 1.607 -25.578 -17.734 1 96.25 125 ALA B O 1
ATOM 2207 N N . GLY B 1 126 ? -0.407 -25.578 -16.844 1 96.12 126 GLY B N 1
ATOM 2208 C CA . GLY B 1 126 ? -0.183 -26.781 -16.047 1 96.12 126 GLY B CA 1
ATOM 2209 C C . GLY B 1 126 ? -0.137 -28.047 -16.859 1 96.12 126 GLY B C 1
ATOM 2210 O O . GLY B 1 126 ? -0.65 -28.094 -17.984 1 96.12 126 GLY B O 1
ATOM 2211 N N . LYS B 1 127 ? 0.667 -28.984 -16.188 1 90.31 127 LYS B N 1
ATOM 2212 C CA . LYS B 1 127 ? 0.71 -30.344 -16.734 1 90.31 127 LYS B CA 1
ATOM 2213 C C . LYS B 1 127 ? -0.086 -31.297 -15.859 1 90.31 127 LYS B C 1
ATOM 2215 O O . LYS B 1 127 ? 0.182 -31.422 -14.664 1 90.31 127 LYS B O 1
ATOM 2220 N N . GLY B 1 128 ? -1.322 -31.547 -16.172 1 80.06 128 GLY B N 1
ATOM 2221 C CA . GLY B 1 128 ? -2.055 -32.531 -15.414 1 80.06 128 GLY B CA 1
ATOM 2222 C C . GLY B 1 128 ? -3.27 -31.984 -14.703 1 80.06 128 GLY B C 1
ATOM 2223 O O . GLY B 1 128 ? -3.922 -31.062 -15.203 1 80.06 128 GLY B O 1
ATOM 2224 N N . LYS B 1 129 ? -3.564 -32.625 -13.523 1 86.81 129 LYS B N 1
ATOM 2225 C CA . LYS B 1 129 ? -4.797 -32.312 -12.805 1 86.81 129 LYS B CA 1
ATOM 2226 C C . LYS B 1 129 ? -4.496 -31.656 -11.469 1 86.81 129 LYS B C 1
ATOM 2228 O O . LYS B 1 129 ? -5.242 -31.828 -10.5 1 86.81 129 LYS B O 1
ATOM 2233 N N . ALA B 1 130 ? -3.305 -30.906 -11.422 1 91.94 130 ALA B N 1
ATOM 2234 C CA . ALA B 1 130 ? -2.918 -30.359 -10.125 1 91.94 130 ALA B CA 1
ATOM 2235 C C . ALA B 1 130 ? -3.816 -29.188 -9.742 1 91.94 130 ALA B C 1
ATOM 2237 O O . ALA B 1 130 ? -3.855 -28.781 -8.578 1 91.94 130 ALA B O 1
ATOM 2238 N N . GLY B 1 131 ? -4.555 -28.609 -10.664 1 96.5 131 GLY B N 1
ATOM 2239 C CA . GLY B 1 131 ? -5.391 -27.453 -10.375 1 96.5 131 GLY B CA 1
ATOM 2240 C C . GLY B 1 131 ? -4.594 -26.172 -10.172 1 96.5 131 GLY B C 1
ATOM 2241 O O . GLY B 1 131 ? -3.453 -26.078 -10.625 1 96.5 131 GLY B O 1
ATOM 2242 N N . VAL B 1 132 ? -5.234 -25.156 -9.727 1 98.56 132 VAL B N 1
ATOM 2243 C CA . VAL B 1 132 ? -4.637 -23.859 -9.469 1 98.56 132 VAL B CA 1
ATOM 2244 C C . VAL B 1 132 ? -4.844 -23.469 -8 1 98.56 132 VAL B C 1
ATOM 2246 O O . VAL B 1 132 ? -5.93 -23.672 -7.449 1 98.56 132 VAL B O 1
ATOM 2249 N N . LYS B 1 133 ? -3.777 -22.984 -7.301 1 98.62 133 LYS B N 1
ATOM 2250 C CA . LYS B 1 133 ? -3.865 -22.406 -5.961 1 98.62 133 LYS B CA 1
ATOM 2251 C C . LYS B 1 133 ? -3.209 -21.031 -5.902 1 98.62 133 LYS B C 1
ATOM 2253 O O . LYS B 1 133 ? -2.43 -20.672 -6.785 1 98.62 133 LYS B O 1
ATOM 2258 N N . VAL B 1 134 ? -3.652 -20.328 -4.926 1 98.94 134 VAL B N 1
ATOM 2259 C CA . VAL B 1 134 ? -3.062 -19.016 -4.672 1 98.94 134 VAL B CA 1
ATOM 2260 C C . VAL B 1 134 ? -2.285 -19.047 -3.359 1 98.94 134 VAL B C 1
ATOM 2262 O O . VAL B 1 134 ? -2.771 -19.578 -2.354 1 98.94 134 VAL B O 1
ATOM 2265 N N . TYR B 1 135 ? -1.066 -18.562 -3.443 1 98.81 135 TYR B N 1
ATOM 2266 C CA . TYR B 1 135 ? -0.255 -18.391 -2.244 1 98.81 135 TYR B CA 1
ATOM 2267 C C . TYR B 1 135 ? -0.076 -16.906 -1.913 1 98.81 135 TYR B C 1
ATOM 2269 O O . TYR B 1 135 ? 0.458 -16.141 -2.723 1 98.81 135 TYR B O 1
ATOM 2277 N N . ARG B 1 136 ? -0.606 -16.531 -0.763 1 98.56 136 ARG B N 1
ATOM 2278 C CA . ARG B 1 136 ? -0.405 -15.188 -0.218 1 98.56 136 ARG B CA 1
ATOM 2279 C C . ARG B 1 136 ? 0.879 -15.117 0.601 1 98.56 136 ARG B C 1
ATOM 2281 O O . ARG B 1 136 ? 1.028 -15.836 1.595 1 98.56 136 ARG B O 1
ATOM 2288 N N . VAL B 1 137 ? 1.748 -14.266 0.176 1 96.94 137 VAL B N 1
ATOM 2289 C CA . VAL B 1 137 ? 3.061 -14.18 0.806 1 96.94 137 VAL B CA 1
ATOM 2290 C C . VAL B 1 137 ? 3.236 -12.797 1.44 1 96.94 137 VAL B C 1
ATOM 2292 O O . VAL B 1 137 ? 3.176 -11.781 0.75 1 96.94 137 VAL B O 1
ATOM 2295 N N . GLU B 1 138 ? 3.488 -12.773 2.727 1 94.06 138 GLU B N 1
ATOM 2296 C CA . GLU B 1 138 ? 3.75 -11.516 3.41 1 94.06 138 GLU B CA 1
ATOM 2297 C C . GLU B 1 138 ? 5.191 -11.055 3.191 1 94.06 138 GLU B C 1
ATOM 2299 O O . GLU B 1 138 ? 6.129 -11.688 3.682 1 94.06 138 GLU B O 1
ATOM 2304 N N . MET B 1 139 ? 5.312 -9.945 2.51 1 90.06 139 MET B N 1
ATOM 2305 C CA . MET B 1 139 ? 6.637 -9.398 2.225 1 90.06 139 MET B CA 1
ATOM 2306 C C . MET B 1 139 ? 7.047 -8.383 3.287 1 90.06 139 MET B C 1
ATOM 2308 O O . MET B 1 139 ? 8.234 -8.172 3.521 1 90.06 139 MET B O 1
ATOM 2312 N N . SER B 1 140 ? 6.109 -7.746 3.84 1 85.19 140 SER B N 1
ATOM 2313 C CA . SER B 1 140 ? 6.258 -6.805 4.945 1 85.19 140 SER B CA 1
ATOM 2314 C C . SER B 1 140 ? 4.973 -6.695 5.754 1 85.19 140 SER B C 1
ATOM 2316 O O . SER B 1 140 ? 4.051 -7.492 5.574 1 85.19 140 SER B O 1
ATOM 2318 N N . LYS B 1 141 ? 4.973 -5.727 6.676 1 82.62 141 LYS B N 1
ATOM 2319 C CA . LYS B 1 141 ? 3.779 -5.508 7.484 1 82.62 141 LYS B CA 1
ATOM 2320 C C . LYS B 1 141 ? 2.582 -5.145 6.605 1 82.62 141 LYS B C 1
ATOM 2322 O O . LYS B 1 141 ? 1.447 -5.512 6.914 1 82.62 141 LYS B O 1
ATOM 2327 N N . THR B 1 142 ? 2.812 -4.504 5.398 1 84.56 142 THR B N 1
ATOM 2328 C CA . THR B 1 142 ? 1.686 -3.994 4.625 1 84.56 142 THR B CA 1
ATOM 2329 C C . THR B 1 142 ? 1.73 -4.52 3.195 1 84.56 142 THR B C 1
ATOM 2331 O O . THR B 1 142 ? 0.777 -4.348 2.434 1 84.56 142 THR B O 1
ATOM 2334 N N . ARG B 1 143 ? 2.869 -5.098 2.857 1 88.69 143 ARG B N 1
ATOM 2335 C CA . ARG B 1 143 ? 3.014 -5.547 1.478 1 88.69 143 ARG B CA 1
ATOM 2336 C C . ARG B 1 143 ? 2.865 -7.059 1.375 1 88.69 143 ARG B C 1
ATOM 2338 O O . ARG B 1 143 ? 3.453 -7.801 2.164 1 88.69 143 ARG B O 1
ATOM 2345 N N . VAL B 1 144 ? 2.082 -7.48 0.398 1 94.12 144 VAL B N 1
ATOM 2346 C CA . VAL B 1 144 ? 1.886 -8.906 0.144 1 94.12 144 VAL B CA 1
ATOM 2347 C C . VAL B 1 144 ? 2.021 -9.188 -1.351 1 94.12 144 VAL B C 1
ATOM 2349 O O . VAL B 1 144 ? 1.789 -8.305 -2.18 1 94.12 144 VAL B O 1
ATOM 2352 N N . GLU B 1 145 ? 2.459 -10.414 -1.644 1 96.12 145 GLU B N 1
ATOM 2353 C CA . GLU B 1 145 ? 2.402 -10.953 -3.002 1 96.12 145 GLU B CA 1
ATOM 2354 C C . GLU B 1 145 ? 1.438 -12.133 -3.092 1 96.12 145 GLU B C 1
ATOM 2356 O O . GLU B 1 145 ? 1.381 -12.961 -2.184 1 96.12 145 GLU B O 1
ATOM 2361 N N . TYR B 1 146 ? 0.689 -12.125 -4.176 1 98.44 146 TYR B N 1
ATOM 2362 C CA . TYR B 1 146 ? -0.158 -13.266 -4.504 1 98.44 146 TYR B CA 1
ATOM 2363 C C . TYR B 1 146 ? 0.414 -14.055 -5.676 1 98.44 146 TYR B C 1
ATOM 2365 O O . TYR B 1 146 ? 0.588 -13.508 -6.77 1 98.44 146 TYR B O 1
ATOM 2373 N N . TYR B 1 147 ? 0.709 -15.289 -5.402 1 98.62 147 TYR B N 1
ATOM 2374 C CA . TYR B 1 147 ? 1.162 -16.219 -6.43 1 98.62 147 TYR B CA 1
ATOM 2375 C C . TYR B 1 147 ? 0.035 -17.156 -6.859 1 98.62 147 TYR B C 1
ATOM 2377 O O . TYR B 1 147 ? -0.48 -17.938 -6.047 1 98.62 147 TYR B O 1
ATOM 2385 N N . ILE B 1 148 ? -0.344 -17.047 -8.055 1 98.88 148 ILE B N 1
ATOM 2386 C CA . ILE B 1 148 ? -1.318 -17.953 -8.648 1 98.88 148 ILE B CA 1
ATOM 2387 C C . ILE B 1 148 ? -0.594 -19.031 -9.453 1 98.88 148 ILE B C 1
ATOM 2389 O O . ILE B 1 148 ? -0.054 -18.766 -10.531 1 98.88 148 ILE B O 1
ATOM 2393 N N . LEU B 1 149 ? -0.659 -20.297 -8.906 1 98.62 149 LEU B N 1
ATOM 2394 C CA . LEU B 1 149 ? 0.295 -21.266 -9.422 1 98.62 149 LEU B CA 1
ATOM 2395 C C . LEU B 1 149 ? -0.403 -22.578 -9.781 1 98.62 149 LEU B C 1
ATOM 2397 O O . LEU B 1 149 ? -1.449 -22.906 -9.211 1 98.62 149 LEU B O 1
ATOM 2401 N N . THR B 1 150 ? 0.163 -23.266 -10.727 1 98.56 150 THR B N 1
ATOM 2402 C CA . THR B 1 150 ? -0.122 -24.656 -11.047 1 98.56 150 THR B CA 1
ATOM 2403 C C . THR B 1 150 ? 1.171 -25.438 -11.258 1 98.56 150 THR B C 1
ATOM 2405 O O . THR B 1 150 ? 2.264 -24.875 -11.172 1 98.56 150 THR B O 1
ATOM 2408 N N . VAL B 1 151 ? 1.053 -26.734 -11.391 1 97.75 151 VAL B N 1
ATOM 2409 C CA . VAL B 1 151 ? 2.213 -27.594 -11.594 1 97.75 151 VAL B CA 1
ATOM 2410 C C . VAL B 1 151 ? 2.426 -27.844 -13.094 1 97.75 151 VAL B C 1
ATOM 2412 O O . VAL B 1 151 ? 1.527 -28.328 -13.781 1 97.75 151 VAL B O 1
ATOM 2415 N N . GLY B 1 152 ? 3.578 -27.422 -13.586 1 94.75 152 GLY B N 1
ATOM 2416 C CA . GLY B 1 152 ? 3.979 -27.719 -14.953 1 94.75 152 GLY B CA 1
ATOM 2417 C C . GLY B 1 152 ? 4.906 -28.922 -15.055 1 94.75 152 GLY B C 1
ATOM 2418 O O . GLY B 1 152 ? 4.883 -29.812 -14.195 1 94.75 152 GLY B O 1
ATOM 2419 N N . GLU B 1 153 ? 5.52 -29.016 -16.219 1 90.81 153 GLU B N 1
ATOM 2420 C CA . GLU B 1 153 ? 6.531 -30.047 -16.391 1 90.81 153 GLU B CA 1
ATOM 2421 C C . GLU B 1 153 ? 7.797 -29.719 -15.602 1 90.81 153 GLU B C 1
ATOM 2423 O O . GLU B 1 153 ? 8.602 -28.891 -16.031 1 90.81 153 GLU B O 1
ATOM 2428 N N . ARG B 1 154 ? 8.023 -30.297 -14.461 1 91.12 154 ARG B N 1
ATOM 2429 C CA . ARG B 1 154 ? 9.164 -30.156 -13.57 1 91.12 154 ARG B CA 1
ATOM 2430 C C . ARG B 1 154 ? 9.289 -28.719 -13.07 1 91.12 154 ARG B C 1
ATOM 2432 O O . ARG B 1 154 ? 10.398 -28.219 -12.898 1 91.12 154 ARG B O 1
ATOM 2439 N N . MET B 1 155 ? 8.172 -28.109 -12.953 1 94.69 155 MET B N 1
ATOM 2440 C CA . MET B 1 155 ? 8.188 -26.719 -12.484 1 94.69 155 MET B CA 1
ATOM 2441 C C . MET B 1 155 ? 6.852 -26.344 -11.859 1 94.69 155 MET B C 1
ATOM 2443 O O . MET B 1 155 ? 5.824 -26.953 -12.164 1 94.69 155 MET B O 1
ATOM 2447 N N . LEU B 1 156 ? 6.914 -25.453 -10.914 1 96.69 156 LEU B N 1
ATOM 2448 C CA . LEU B 1 156 ? 5.762 -24.609 -10.586 1 96.69 156 LEU B CA 1
ATOM 2449 C C . LEU B 1 156 ? 5.684 -23.406 -11.516 1 96.69 156 LEU B C 1
ATOM 2451 O O . LEU B 1 156 ? 6.691 -22.734 -11.758 1 96.69 156 LEU B O 1
ATOM 2455 N N . VAL B 1 157 ? 4.469 -23.188 -12.062 1 97.19 157 VAL B N 1
ATOM 2456 C CA . VAL B 1 157 ? 4.363 -22.109 -13.055 1 97.19 157 VAL B CA 1
ATOM 2457 C C . VAL B 1 157 ? 3.082 -21.312 -12.82 1 97.19 157 VAL B C 1
ATOM 2459 O O . VAL B 1 157 ? 2.057 -21.875 -12.43 1 97.19 157 VAL B O 1
ATOM 2462 N N . GLY B 1 158 ? 3.125 -20.016 -13.062 1 98.31 158 GLY B N 1
ATOM 2463 C CA . GLY B 1 158 ? 1.961 -19.156 -12.938 1 98.31 158 GLY B CA 1
ATOM 2464 C C . GLY B 1 158 ? 2.301 -17.672 -13.023 1 98.31 158 GLY B C 1
ATOM 2465 O O . GLY B 1 158 ? 3.068 -17.266 -13.891 1 98.31 158 GLY B O 1
ATOM 2466 N N . VAL B 1 159 ? 1.605 -16.922 -12.156 1 98.5 159 VAL B N 1
ATOM 2467 C CA . VAL B 1 159 ? 1.802 -15.477 -12.156 1 98.5 159 VAL B CA 1
ATOM 2468 C C . VAL B 1 159 ? 1.87 -14.969 -10.719 1 98.5 159 VAL B C 1
ATOM 2470 O O . VAL B 1 159 ? 1.439 -15.648 -9.789 1 98.5 159 VAL B O 1
ATOM 2473 N N . VAL B 1 160 ? 2.465 -13.789 -10.578 1 98.19 160 VAL B N 1
ATOM 2474 C CA . VAL B 1 160 ? 2.523 -13.102 -9.289 1 98.19 160 VAL B CA 1
ATOM 2475 C C . VAL B 1 160 ? 2.047 -11.656 -9.453 1 98.19 160 VAL B C 1
ATOM 2477 O O . VAL B 1 160 ? 2.26 -11.039 -10.492 1 98.19 160 VAL B O 1
ATOM 2480 N N . THR B 1 161 ? 1.308 -11.211 -8.5 1 97.31 161 THR B N 1
ATOM 2481 C CA . THR B 1 161 ? 0.937 -9.805 -8.383 1 97.31 161 THR B CA 1
ATOM 2482 C C . THR B 1 161 ? 1.134 -9.312 -6.953 1 97.31 161 THR B C 1
ATOM 2484 O O . THR B 1 161 ? 1.299 -10.109 -6.031 1 97.31 161 THR B O 1
ATOM 2487 N N . LYS B 1 162 ? 1.093 -8.031 -6.809 1 94.69 162 LYS B N 1
ATOM 2488 C CA . LYS B 1 162 ? 1.396 -7.418 -5.52 1 94.69 162 LYS B CA 1
ATOM 2489 C C . LYS B 1 162 ? 0.183 -6.676 -4.969 1 94.69 162 LYS B C 1
ATOM 2491 O O . LYS B 1 162 ? -0.651 -6.184 -5.73 1 94.69 162 LYS B O 1
ATOM 2496 N N . ALA B 1 163 ? 0.119 -6.633 -3.656 1 93.94 163 ALA B N 1
ATOM 2497 C CA . ALA B 1 163 ? -0.949 -5.91 -2.973 1 93.94 163 ALA B CA 1
ATOM 2498 C C . ALA B 1 163 ? -0.43 -5.227 -1.711 1 93.94 163 ALA B C 1
ATOM 2500 O O . ALA B 1 163 ? 0.621 -5.602 -1.184 1 93.94 163 ALA B O 1
ATOM 2501 N N . VAL B 1 164 ? -1.011 -4.199 -1.357 1 89.06 164 VAL B N 1
ATOM 2502 C CA . VAL B 1 164 ? -0.801 -3.553 -0.066 1 89.06 164 VAL B CA 1
ATOM 2503 C C . VAL B 1 164 ? -2.012 -3.789 0.834 1 89.06 164 VAL B C 1
ATOM 2505 O O . VAL B 1 164 ? -3.154 -3.59 0.415 1 89.06 164 VAL B O 1
ATOM 2508 N N . GLU B 1 165 ? -1.708 -4.316 2.02 1 84.38 165 GLU B N 1
ATOM 2509 C CA . GLU B 1 165 ? -2.76 -4.609 2.988 1 84.38 165 GLU B CA 1
ATOM 2510 C C . GLU B 1 165 ? -2.523 -3.865 4.301 1 84.38 165 GLU B C 1
ATOM 2512 O O . GLU B 1 165 ? -1.38 -3.594 4.668 1 84.38 165 GLU B O 1
ATOM 2517 N N . SER B 1 166 ? -3.529 -3.055 4.859 1 75.06 166 SER B N 1
ATOM 2518 C CA . SER B 1 166 ? -3.404 -2.334 6.121 1 75.06 166 SER B CA 1
ATOM 2519 C C . SER B 1 166 ? -3.732 -3.234 7.309 1 75.06 166 SER B C 1
ATOM 2521 O O . SER B 1 166 ? -4.535 -4.164 7.188 1 75.06 166 SER B O 1
#

pLDDT: mean 75.44, std 29.08, range [21.58, 98.94]

InterPro domains:
  IPR056539 NuiA-like [PF23151] (2-164)
  IPR056539 NuiA-like [PTHR42093] (1-166)

Secondary structure (DSSP, 8-state):
---TTGGGGGGGS-------------------------SS---TTTS-GGGTS--S-EEEEEEEEE-EEEEEE---SSPPPHHHHHHHHS---SSS----EEEE-HHHH-TT-TTHHHHHHHHHH-SSS---EEEEEE-SSSEEEEEEEEE-SSEEEEEEEEEE--/-----GGGGGGGS-------------------------S----TTTS-HHHHS--S-EEEEEEEEE-EEEEEE---SSPPPHHHHHHHHS---SSS----EEEE-HHHH-TT-TTHHHHHHHHHH-SSS---EEEEEE-SSSEEEEEEEEE-SSEEEEEEEEEE--

Solvent-accessible surface area (backbone atoms only — not comparable to full-atom values): 19620 Å² total; per-residue (Å²): 139,87,78,86,78,71,78,77,74,64,90,74,71,69,89,63,75,65,87,71,74,77,67,71,72,72,74,73,69,77,65,74,70,56,73,44,58,55,74,68,72,64,49,75,77,76,46,47,75,49,57,72,66,65,74,97,55,60,46,75,26,63,31,66,24,54,69,38,63,42,62,40,88,33,81,62,79,58,73,72,52,43,72,58,44,25,44,59,63,50,49,62,90,66,90,66,77,60,57,56,49,43,77,40,49,58,56,75,75,34,76,82,53,84,55,48,68,60,54,50,29,24,50,67,45,32,54,80,87,49,53,67,40,26,38,40,34,46,76,49,96,38,36,32,35,41,34,42,35,18,26,26,87,60,19,35,33,27,33,36,32,49,39,48,46,112,140,86,86,79,76,77,75,78,72,69,83,73,73,67,87,63,77,68,84,76,72,77,69,71,72,74,72,74,70,76,66,72,68,50,69,39,59,52,87,46,79,59,50,76,75,77,47,47,74,49,57,72,66,65,76,97,56,59,44,77,26,63,31,67,23,54,70,38,58,40,58,40,87,33,81,62,78,57,70,72,52,42,70,58,44,25,42,59,67,46,52,60,86,64,89,65,77,57,57,56,50,44,76,40,48,58,56,74,75,35,75,82,53,82,55,49,68,59,53,49,28,26,50,66,45,32,53,79,88,49,54,68,41,27,38,40,32,47,76,48,97,37,37,32,35,41,34,41,35,18,26,25,86,61,19,35,31,28,33,36,32,52,38,48,45,113

Foldseek 3Di:
DDDDPPDPPPPPDPPPPCPDDPPPPPPPPCPPPPVPVPVPCPPCVVDDPQPNDDDPDDDDDDDDKDKDKDKFQAQDPADDDQQVVLCRVPVDPDPDRGWDKDKDAPCVVPVPCPCVVQLVVQVVQADDDNHWIWIWTDPDPFKIKIFIWHHHDRMIIGIIIIGGHD/DDCPPPPPPDPPPPPPPCPDPPVPPPPPPPPVPPCPVVCDCPVCVPDDPQPNDDDPDDDDDDDDKDKDKDKFQAQDPADDDQQVVLCRVCVDPDPDRGWDKDKDAPCVVPVPCPCVVQLVVQVVQADDDNHWIWIWTDPDPFKIKIFIWHHHDRMIIGIIIIGGHD

Sequence (332 aa):
MSDDSSYLSFLEKANANPKAGQTLAESESTSQRRSRLDPTSSSSDALPASLKALPDVTYTSETDSPFEPVLFNYSGSELPKPEEFANLLLPTKSGDGGPVVEELSVGDFDPRGQYGEVVQRVEQAGKGKAGVKVYRVEMSKTRVEYYILTVGERMLVGVVTKAVESMSDDSSYLSFLEKANANPKAGQTLAESESTSQRRSRLDPTSSSSDALPASLKALPDVTYTSETDSPFEPVLFNYSGSELPKPEEFANLLLPTKSGDGGPVVEELSVGDFDPRGQYGEVVQRVEQAGKGKAGVKVYRVEMSKTRVEYYILTVGERMLVGVVTKAVES

Organism: NCBI:txid1442368

Radius of gyration: 32.63 Å; Cα contacts (8 Å, |Δi|>4): 548; chains: 2; bounding box: 104×79×90 Å